Protein 5MJE (pdb70)

InterPro domains:
  IPR009387 Toxin HigB-2 [PF06296] (9-101)
  IPR009387 Toxin HigB-2 [PIRSF039032] (2-109)

Organism: Vibrio cholerae serotype O1 (strain ATCC 39315 / El Tor Inaba N16961) (NCBI:txid243277)

Radius of gyration: 18.27 Å; Cα contacts (8 Å, |Δi|>4): 513; chains: 2; bounding box: 47×40×46 Å

Solvent-accessible surface area: 11478 Å² total; per-residue (Å²): 112,89,67,12,96,51,32,31,93,84,2,25,0,7,8,3,82,66,0,49,120,91,18,95,126,88,6,65,54,116,64,0,3,36,9,0,6,49,0,14,37,67,24,158,78,2,110,76,20,137,59,2,53,33,1,34,47,15,61,76,39,121,22,13,61,4,5,0,26,48,19,122,96,53,47,40,0,17,0,5,29,6,33,12,41,113,54,69,45,104,61,74,79,64,63,73,61,130,38,21,63,90,3,68,62,31,102,103,76,57,136,125,20,131,15,121,27,65,35,31,26,133,24,123,56,59,21,72,32,136,0,17,3,47,1,32,28,82,166,30,73,26,72,17,0,0,1,8,9,38,29,58,93,90,128,12,63,21,0,2,10,28,49,66,95,30,100,54,78,79,31,128,61,0,171,80,31,6,52,10,56,57,89,44,32,158,105,68,48,93,1,28,2,24,0,54,0,55,62,2,101,70,114,0,26,1,21,0,7,1,2,2,4,2,55,98,98,196,28,40,39,10,1,11,1,0,88,8,27,29,0,14,4,66,121

Secondary structure (DSSP, 8-state):
--SPSS--S-EEEEE-HHHHHHSTTT--HHHHHHHHHHHHH-TT-SEEETTTTSEEEE------EEEEEE-TTT-EEEEEEEE-SSS-----HHHHHHHHHHHHHHHTT--/--EEEEE--EEE-TT--EEEEEEEESS--EEEEEEEEEE-TTS--EEEEEEETT--EEE-GGGTTTEEEEEE-TBTBS-EEEEEEE-S--GGG-EEEEEEEEEE-TT--EEEEE---EEEEE--

CATH classification: 2.60.40.10

Structure (mmCIF, N/CA/C/O backbone):
data_5MJE
#
_entry.id   5MJE
#
_cell.length_a   57.290
_cell.length_b   36.570
_cell.length_c   60.800
_cell.angle_alpha   90.000
_cell.angle_beta   104.050
_cell.angle_gamma   90.000
#
_symmetry.space_group_name_H-M   'P 1 21 1'
#
loop_
_entity.id
_entity.type
_entity.pdbx_description
1 polymer 'Cytotoxic translational repressor of toxin-antitoxin stability system'
2 polymer 'Nanobody 8'
3 non-polymer DI(HYDROXYETHYL)ETHER
4 non-polymer 'SULFATE ION'
5 water water
#
loop_
_atom_site.group_PDB
_atom_site.id
_atom_site.type_symbol
_atom_site.label_atom_id
_atom_site.label_alt_id
_atom_site.label_comp_id
_atom_site.label_asym_id
_atom_site.label_entity_id
_atom_site.label_seq_id
_atom_site.pdbx_PDB_ins_code
_atom_site.Cartn_x
_atom_site.Cartn_y
_atom_site.Cartn_z
_atom_site.occupancy
_atom_site.B_iso_or_equiv
_atom_site.auth_seq_id
_atom_site.auth_comp_id
_atom_site.auth_asym_id
_atom_site.auth_atom_id
_atom_site.pdbx_PDB_model_num
ATOM 1 N N . GLY A 1 12 ? 51.681 52.959 -49.619 1.00 60.47 -7 GLY A N 1
ATOM 2 C CA . GLY A 1 12 ? 51.555 53.005 -48.175 1.00 58.32 -7 GLY A CA 1
ATOM 3 C C . GLY A 1 12 ? 52.221 51.813 -47.523 1.00 72.96 -7 GLY A C 1
ATOM 4 O O . GLY A 1 12 ? 52.547 50.839 -48.192 1.00 72.63 -7 GLY A O 1
ATOM 5 N N . LEU A 1 13 ? 52.432 51.888 -46.210 1.00 71.24 -6 LEU A N 1
ATOM 6 C CA . LEU A 1 13 ? 53.132 50.811 -45.522 1.00 63.42 -6 LEU A CA 1
ATOM 7 C C . LEU A 1 13 ? 52.291 49.542 -45.474 1.00 64.83 -6 LEU A C 1
ATOM 8 O O . LEU A 1 13 ? 52.735 48.475 -45.911 1.00 72.36 -6 LEU A O 1
ATOM 13 N N . VAL A 1 14 ? 51.079 49.631 -44.939 1.00 53.72 -5 VAL A N 1
ATOM 14 C CA . VAL A 1 14 ? 50.297 48.427 -44.678 1.00 47.95 -5 VAL A CA 1
ATOM 15 C C . VAL A 1 14 ? 49.774 47.874 -45.999 1.00 49.89 -5 VAL A C 1
ATOM 16 O O . VAL A 1 14 ? 49.347 48.649 -46.869 1.00 52.97 -5 VAL A O 1
ATOM 20 N N . PRO A 1 15 ? 49.835 46.562 -46.216 1.00 48.34 -4 PRO A N 1
ATOM 21 C CA . PRO A 1 15 ? 49.428 46.007 -47.514 1.00 50.98 -4 PRO A CA 1
ATOM 22 C C . PRO A 1 15 ? 47.919 46.015 -47.729 1.00 53.00 -4 PRO A C 1
ATOM 23 O O . PRO A 1 15 ? 47.120 46.024 -46.790 1.00 52.79 -4 PRO A O 1
ATOM 27 N N . ARG A 1 16 ? 47.540 46.020 -49.005 1.00 59.35 -3 ARG A N 1
ATOM 28 C CA . ARG A 1 16 ? 46.148 46.227 -49.388 1.00 72.83 -3 ARG A CA 1
ATOM 29 C C . ARG A 1 16 ? 45.302 45.014 -49.025 1.00 76.73 -3 ARG A C 1
ATOM 30 O O . ARG A 1 16 ? 45.540 43.910 -49.526 1.00 85.38 -3 ARG A O 1
ATOM 32 N N . GLY A 1 17 ? 44.316 45.218 -48.171 1.00 70.29 -2 GLY A N 1
ATOM 33 C CA . GLY A 1 17 ? 43.419 44.145 -47.800 1.00 64.29 -2 GLY A CA 1
ATOM 34 C C . GLY A 1 17 ? 42.842 44.373 -46.414 1.00 57.42 -2 GLY A C 1
ATOM 35 O O . GLY A 1 17 ? 42.747 45.500 -45.946 1.00 58.33 -2 GLY A O 1
ATOM 36 N N . SER A 1 18 ? 42.531 43.295 -45.742 1.00 59.18 -1 SER A N 1
ATOM 37 C CA . SER A 1 18 ? 41.843 43.364 -44.500 1.00 60.90 -1 SER A CA 1
ATOM 38 C C . SER A 1 18 ? 42.737 42.877 -43.409 1.00 51.40 -1 SER A C 1
ATOM 39 O O . SER A 1 18 ? 43.492 41.969 -43.580 1.00 60.15 -1 SER A O 1
ATOM 42 N N . HIS A 1 19 ? 42.696 43.551 -42.292 1.00 50.83 0 HIS A N 1
ATOM 43 C CA . HIS A 1 19 ? 43.596 43.275 -41.179 1.00 47.49 0 HIS A CA 1
ATOM 44 C C . HIS A 1 19 ? 42.762 43.268 -39.912 1.00 55.24 0 HIS A C 1
ATOM 45 O O . HIS A 1 19 ? 42.821 44.194 -39.100 1.00 60.43 0 HIS A O 1
ATOM 52 N N . MET A 1 20 ? 41.953 42.235 -39.768 1.00 51.20 1 MET A N 1
ATOM 53 C CA . MET A 1 20 ? 41.178 42.042 -38.561 1.00 53.13 1 MET A CA 1
ATOM 54 C C . MET A 1 20 ? 41.422 40.632 -38.064 1.00 44.83 1 MET A C 1
ATOM 55 O O . MET A 1 20 ? 41.702 39.727 -38.850 1.00 44.10 1 MET A O 1
ATOM 60 N N . LYS A 1 21 ? 41.339 40.473 -36.750 1.00 43.55 2 LYS A N 1
ATOM 61 C CA . LYS A 1 21 ? 41.233 39.157 -36.149 1.00 49.36 2 LYS A CA 1
ATOM 62 C C . LYS A 1 21 ? 40.235 38.304 -36.918 1.00 43.36 2 LYS A C 1
ATOM 63 O O . LYS A 1 21 ? 39.116 38.729 -37.190 1.00 46.24 2 LYS A O 1
ATOM 69 N N . SER A 1 22 ? 40.665 37.119 -37.318 1.00 48.89 3 SER A N 1
ATOM 70 C CA . SER A 1 22 ? 39.806 36.238 -38.086 1.00 56.70 3 SER A CA 1
ATOM 71 C C . SER A 1 22 ? 39.977 34.814 -37.575 1.00 45.26 3 SER A C 1
ATOM 72 O O . SER A 1 22 ? 40.922 34.504 -36.849 1.00 38.28 3 SER A O 1
ATOM 75 N N . VAL A 1 23 ? 39.019 33.958 -37.919 1.00 42.49 4 VAL A N 1
ATOM 76 C CA . VAL A 1 23 ? 39.005 32.583 -37.442 1.00 46.62 4 VAL A CA 1
ATOM 77 C C . VAL A 1 23 ? 38.808 31.651 -38.623 1.00 47.00 4 VAL A C 1
ATOM 78 O O . VAL A 1 23 ? 37.978 31.903 -39.501 1.00 52.20 4 VAL A O 1
ATOM 82 N N . PHE A 1 24 ? 39.591 30.588 -38.651 1.00 46.32 5 PHE A N 1
ATOM 83 C CA . PHE A 1 24 ? 39.415 29.509 -39.601 1.00 51.09 5 PHE A CA 1
ATOM 84 C C . PHE A 1 24 ? 38.902 28.293 -38.845 1.00 55.32 5 PHE A C 1
ATOM 85 O O . PHE A 1 24 ? 39.420 27.960 -37.777 1.00 51.91 5 PHE A O 1
ATOM 93 N N . VAL A 1 25 ? 37.866 27.663 -39.382 1.00 41.90 6 VAL A N 1
ATOM 94 C CA . VAL A 1 25 ? 37.173 26.569 -38.722 1.00 49.39 6 VAL A CA 1
ATOM 95 C C . VAL A 1 25 ? 37.199 25.382 -39.670 1.00 55.65 6 VAL A C 1
ATOM 96 O O . VAL A 1 25 ? 36.527 25.392 -40.710 1.00 61.48 6 VAL A O 1
ATOM 100 N N . GLU A 1 26 ? 37.972 24.363 -39.321 1.00 49.38 7 GLU A N 1
ATOM 101 C CA . GLU A 1 26 ? 37.986 23.143 -40.107 1.00 54.08 7 GLU A CA 1
ATOM 102 C C . GLU A 1 26 ? 36.699 22.352 -39.890 1.00 47.98 7 GLU A C 1
ATOM 103 O O . GLU A 1 26 ? 36.152 22.299 -38.783 1.00 42.21 7 GLU A O 1
ATOM 109 N N . SER A 1 27 ? 36.186 21.782 -40.970 1.00 44.80 8 SER A N 1
ATOM 110 C CA . SER A 1 27 ? 35.115 20.816 -40.827 1.00 46.52 8 SER A CA 1
ATOM 111 C C . SER A 1 27 ? 35.699 19.453 -40.472 1.00 44.57 8 SER A C 1
ATOM 112 O O . SER A 1 27 ? 36.909 19.229 -40.511 1.00 42.19 8 SER A O 1
ATOM 115 N N . THR A 1 28 ? 34.821 18.531 -40.106 1.00 47.31 9 THR A N 1
ATOM 116 C CA . THR A 1 28 ? 35.261 17.168 -39.863 1.00 55.99 9 THR A CA 1
ATOM 117 C C . THR A 1 28 ? 36.058 16.631 -41.054 1.00 55.37 9 THR A C 1
ATOM 118 O O . THR A 1 28 ? 37.149 16.058 -40.891 1.00 56.29 9 THR A O 1
ATOM 122 N N . ILE A 1 29 ? 35.559 16.879 -42.268 1.00 53.44 10 ILE A N 1
ATOM 123 C CA . ILE A 1 29 ? 36.224 16.385 -43.475 1.00 61.49 10 ILE A CA 1
ATOM 124 C C . ILE A 1 29 ? 37.595 17.037 -43.637 1.00 62.29 10 ILE A C 1
ATOM 125 O O . ILE A 1 29 ? 38.634 16.358 -43.717 1.00 56.58 10 ILE A O 1
ATOM 130 N N . PHE A 1 30 ? 37.609 18.374 -43.698 1.00 62.68 11 PHE A N 1
ATOM 131 C CA . PHE A 1 30 ? 38.846 19.117 -43.924 1.00 56.90 11 PHE A CA 1
ATOM 132 C C . PHE A 1 30 ? 39.909 18.757 -42.895 1.00 47.54 11 PHE A C 1
ATOM 133 O O . PHE A 1 30 ? 41.097 18.673 -43.220 1.00 38.36 11 PHE A O 1
ATOM 141 N N . GLU A 1 31 ? 39.502 18.563 -41.643 1.00 41.07 12 GLU A N 1
ATOM 142 C CA . GLU A 1 31 ? 40.458 18.212 -40.604 1.00 37.84 12 GLU A CA 1
ATOM 143 C C . GLU A 1 31 ? 41.010 16.808 -40.821 1.00 46.47 12 GLU A C 1
ATOM 144 O O . GLU A 1 31 ? 42.215 16.587 -40.682 1.00 54.44 12 GLU A O 1
ATOM 150 N N . LYS A 1 32 ? 40.156 15.845 -41.180 1.00 47.33 13 LYS A N 1
ATOM 151 C CA . LYS A 1 32 ? 40.681 14.515 -41.469 1.00 39.14 13 LYS A CA 1
ATOM 152 C C . LYS A 1 32 ? 41.708 14.552 -42.593 1.00 37.78 13 LYS A C 1
ATOM 153 O O . LYS A 1 32 ? 42.757 13.905 -42.502 1.00 45.71 13 LYS A O 1
ATOM 159 N N . TYR A 1 33 ? 41.448 15.313 -43.656 1.00 41.83 14 TYR A N 1
ATOM 160 C CA . TYR A 1 33 ? 42.243 15.160 -44.873 1.00 47.72 14 TYR A CA 1
ATOM 161 C C . TYR A 1 33 ? 43.229 16.301 -45.128 1.00 47.52 14 TYR A C 1
ATOM 162 O O . TYR A 1 33 ? 43.891 16.308 -46.172 1.00 43.17 14 TYR A O 1
ATOM 171 N N . ARG A 1 34 ? 43.380 17.242 -44.194 1.00 51.04 15 ARG A N 1
ATOM 172 C CA . ARG A 1 34 ? 44.204 18.426 -44.457 1.00 54.86 15 ARG A CA 1
ATOM 173 C C . ARG A 1 34 ? 45.669 18.052 -44.642 1.00 48.19 15 ARG A C 1
ATOM 174 O O . ARG A 1 34 ? 46.293 18.373 -45.668 1.00 36.97 15 ARG A O 1
ATOM 182 N N . ASP A 1 35 ? 46.234 17.370 -43.647 1.00 48.58 16 ASP A N 1
ATOM 183 C CA . ASP A 1 35 ? 47.651 17.053 -43.676 1.00 44.31 16 ASP A CA 1
ATOM 184 C C . ASP A 1 35 ? 47.988 15.996 -44.711 1.00 40.13 16 ASP A C 1
ATOM 185 O O . ASP A 1 35 ? 49.164 15.808 -45.024 1.00 35.78 16 ASP A O 1
ATOM 190 N N . GLU A 1 36 ? 46.993 15.336 -45.283 1.00 44.59 17 GLU A N 1
ATOM 191 C CA . GLU A 1 36 ? 47.263 14.527 -46.460 1.00 44.69 17 GLU A CA 1
ATOM 192 C C . GLU A 1 36 ? 47.554 15.371 -47.689 1.00 47.01 17 GLU A C 1
ATOM 193 O O . GLU A 1 36 ? 47.873 14.818 -48.749 1.00 39.49 17 GLU A O 1
ATOM 199 N N . TYR A 1 37 ? 47.462 16.695 -47.574 1.00 54.59 18 TYR A N 1
ATOM 200 C CA . TYR A 1 37 ? 47.543 17.550 -48.746 1.00 51.82 18 TYR A CA 1
ATOM 201 C C . TYR A 1 37 ? 48.552 18.671 -48.565 1.00 55.01 18 TYR A C 1
ATOM 202 O O . TYR A 1 37 ? 49.338 18.945 -49.476 1.00 56.26 18 TYR A O 1
ATOM 211 N N . LEU A 1 38 ? 48.533 19.332 -47.406 1.00 56.88 19 LEU A N 1
ATOM 212 C CA . LEU A 1 38 ? 49.232 20.604 -47.2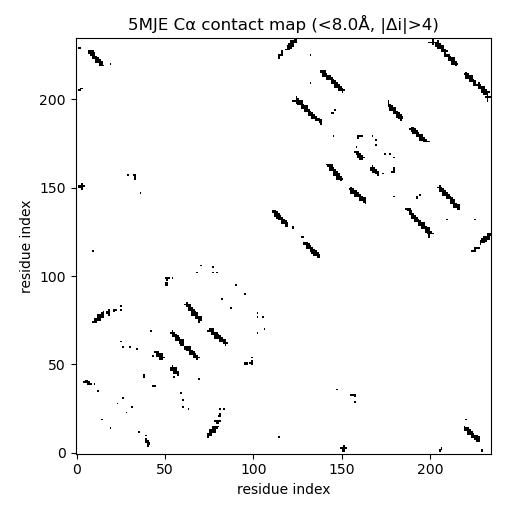24 1.00 50.87 19 LEU A CA 1
ATOM 213 C C . LEU A 1 38 ? 50.267 20.523 -46.116 1.00 41.37 19 LEU A C 1
ATOM 214 O O . LEU A 1 38 ? 49.937 20.164 -44.978 1.00 33.54 19 LEU A O 1
ATOM 219 N N . SER A 1 39 ? 51.502 20.908 -46.437 1.00 33.82 20 SER A N 1
ATOM 220 C CA . SER A 1 39 ? 52.456 21.215 -45.385 1.00 30.97 20 SER A CA 1
ATOM 221 C C . SER A 1 39 ? 51.978 22.434 -44.614 1.00 37.86 20 SER A C 1
ATOM 222 O O . SER A 1 39 ? 51.246 23.277 -45.141 1.00 45.85 20 SER A O 1
ATOM 225 N N . ASP A 1 40 ? 52.385 22.509 -43.344 1.00 30.11 21 ASP A N 1
ATOM 226 C CA . ASP A 1 40 ? 51.964 23.606 -42.478 1.00 30.75 21 ASP A CA 1
ATOM 227 C C . ASP A 1 40 ? 52.310 24.961 -43.085 1.00 35.56 21 ASP A C 1
ATOM 228 O O . ASP A 1 40 ? 51.562 25.932 -42.922 1.00 38.98 21 ASP A O 1
ATOM 233 N N . GLU A 1 41 ? 53.408 25.042 -43.828 1.00 37.84 22 GLU A N 1
ATOM 234 C CA . GLU A 1 41 ? 53.709 26.283 -44.523 1.00 36.29 22 GLU A CA 1
ATOM 235 C C . GLU A 1 41 ? 52.616 26.608 -45.535 1.00 37.73 22 GLU A C 1
ATOM 236 O O . GLU A 1 41 ? 52.093 27.729 -45.562 1.00 39.19 22 GLU A O 1
ATOM 242 N N . GLU A 1 42 ? 52.248 25.630 -46.368 1.00 37.70 23 GLU A N 1
ATOM 243 C CA . GLU A 1 42 ? 51.170 25.828 -47.338 1.00 37.03 23 GLU A CA 1
ATOM 244 C C . GLU A 1 42 ? 49.871 26.230 -46.652 1.00 36.10 23 GLU A C 1
ATOM 245 O O . GLU A 1 42 ? 49.143 27.109 -47.134 1.00 40.40 23 GLU A O 1
ATOM 251 N N . TYR A 1 43 ? 49.571 25.611 -45.515 1.00 34.80 24 TYR A N 1
ATOM 252 C CA . TYR A 1 43 ? 48.306 25.896 -44.854 1.00 39.43 24 TYR A CA 1
ATOM 253 C C . TYR A 1 43 ? 48.296 27.322 -44.301 1.00 42.98 24 TYR A C 1
ATOM 254 O O . TYR A 1 43 ? 47.338 28.074 -44.523 1.00 51.65 24 TYR A O 1
ATOM 263 N N . ARG A 1 44 ? 49.385 27.739 -43.639 1.00 41.85 25 ARG A N 1
ATOM 264 C CA . ARG A 1 44 ? 49.455 29.107 -43.111 1.00 38.90 25 ARG A CA 1
ATOM 265 C C . ARG A 1 44 ? 49.469 30.143 -44.225 1.00 30.16 25 ARG A C 1
ATOM 266 O O . ARG A 1 44 ? 48.883 31.226 -44.084 1.00 31.47 25 ARG A O 1
ATOM 274 N N . LEU A 1 45 ? 50.165 29.858 -45.322 1.00 30.73 26 LEU A N 1
ATOM 275 C CA . LEU A 1 45 ? 50.111 30.776 -46.448 1.00 38.12 26 LEU A CA 1
ATOM 276 C C . LEU A 1 45 ? 48.684 30.921 -46.954 1.00 49.14 26 LEU A C 1
ATOM 277 O O . LEU A 1 45 ? 48.242 32.031 -47.283 1.00 60.04 26 LEU A O 1
ATOM 282 N N . PHE A 1 46 ? 47.940 29.809 -47.003 1.00 51.30 27 PHE A N 1
ATOM 283 C CA . PHE A 1 46 ? 46.550 29.857 -47.444 1.00 49.32 27 PHE A CA 1
ATOM 284 C C . PHE A 1 46 ? 45.701 30.745 -46.532 1.00 40.04 27 PHE A C 1
ATOM 285 O O . PHE A 1 46 ? 44.989 31.644 -47.004 1.00 42.57 27 PHE A O 1
ATOM 293 N N . GLN A 1 47 ? 45.761 30.507 -45.219 1.00 37.64 28 GLN A N 1
ATOM 294 C CA . GLN A 1 47 ? 44.957 31.312 -44.304 1.00 38.03 28 GLN A CA 1
ATOM 295 C C . GLN A 1 47 ? 45.353 32.775 -44.367 1.00 43.96 28 GLN A C 1
ATOM 296 O O . GLN A 1 47 ? 44.504 33.665 -44.249 1.00 44.54 28 GLN A O 1
ATOM 302 N N . ALA A 1 48 ? 46.644 33.049 -44.512 1.00 41.19 29 ALA A N 1
ATOM 303 C CA . ALA A 1 48 ? 47.074 34.427 -44.678 1.00 45.33 29 ALA A CA 1
ATOM 304 C C . ALA A 1 48 ? 46.399 35.060 -45.885 1.00 46.61 29 ALA A C 1
ATOM 305 O O . ALA A 1 48 ? 45.854 36.176 -45.803 1.00 53.57 29 ALA A O 1
ATOM 307 N N . GLU A 1 49 ? 46.425 34.356 -47.021 1.00 45.10 30 GLU A N 1
ATOM 308 C CA . GLU A 1 49 ? 45.815 34.893 -48.236 1.00 52.09 30 GLU A CA 1
ATOM 309 C C . GLU A 1 49 ? 44.341 35.226 -48.011 1.00 54.61 30 GLU A C 1
ATOM 310 O O . GLU A 1 49 ? 43.881 36.334 -48.331 1.00 50.26 30 GLU A O 1
ATOM 316 N N . LEU A 1 50 ? 43.586 34.289 -47.422 1.00 51.97 31 LEU A N 1
ATOM 317 C CA . LEU A 1 50 ? 42.169 34.570 -47.189 1.00 54.43 31 LEU A CA 1
ATOM 318 C C . LEU A 1 50 ? 41.966 35.700 -46.191 1.00 49.48 31 LEU A C 1
ATOM 319 O O . LEU A 1 50 ? 41.021 36.482 -46.318 1.00 52.10 31 LEU A O 1
ATOM 324 N N . MET A 1 51 ? 42.824 35.791 -45.187 1.00 46.44 32 MET A N 1
ATOM 325 C CA . MET A 1 51 ? 42.663 36.815 -44.173 1.00 49.65 32 MET A CA 1
ATOM 326 C C . MET A 1 51 ? 42.838 38.200 -44.774 1.00 58.07 32 MET A C 1
ATOM 327 O O . MET A 1 51 ? 42.079 39.126 -44.459 1.00 56.70 32 MET A O 1
ATOM 332 N N . LEU A 1 52 ? 43.824 38.361 -45.657 1.00 59.97 33 LEU A N 1
ATOM 333 C CA . LEU A 1 52 ? 43.911 39.619 -46.387 1.00 50.05 33 LEU A CA 1
ATOM 334 C C . LEU A 1 52 ? 42.660 39.835 -47.230 1.00 53.85 33 LEU A C 1
ATOM 335 O O . LEU A 1 52 ? 42.067 40.921 -47.218 1.00 71.98 33 LEU A O 1
ATOM 340 N N . ASN A 1 53 ? 42.226 38.809 -47.955 1.00 54.80 34 ASN A N 1
ATOM 341 C CA . ASN A 1 53 ? 41.154 38.976 -48.936 1.00 58.63 34 ASN A CA 1
ATOM 342 C C . ASN A 1 53 ? 40.201 37.787 -48.899 1.00 61.74 34 ASN A C 1
ATOM 343 O O . ASN A 1 53 ? 40.396 36.789 -49.605 1.00 59.82 34 ASN A O 1
ATOM 348 N N . PRO A 1 54 ? 39.155 37.852 -48.079 1.00 61.72 35 PRO A N 1
ATOM 349 C CA . PRO A 1 54 ? 37.995 37.008 -48.345 1.00 61.76 35 PRO A CA 1
ATOM 350 C C . PRO A 1 54 ? 37.323 37.562 -49.582 1.00 78.58 35 PRO A C 1
ATOM 351 O O . PRO A 1 54 ? 37.398 38.764 -49.848 1.00 90.33 35 PRO A O 1
ATOM 355 N N . LYS A 1 55 ? 36.660 36.673 -50.321 1.00 75.40 36 LYS A N 1
ATOM 356 C CA . LYS A 1 55 ? 36.165 36.899 -51.681 1.00 79.23 36 LYS A CA 1
ATOM 357 C C . LYS A 1 55 ? 37.262 36.567 -52.681 1.00 78.77 36 LYS A C 1
ATOM 358 O O . LYS A 1 55 ? 37.104 36.804 -53.886 1.00 74.07 36 LYS A O 1
ATOM 364 N N . LEU A 1 56 ? 38.383 36.030 -52.186 1.00 67.36 37 LEU A N 1
ATOM 365 C CA . LEU A 1 56 ? 39.459 35.627 -53.077 1.00 66.80 37 LEU A CA 1
ATOM 366 C C . LEU A 1 56 ? 39.126 34.358 -53.842 1.00 78.01 37 LEU A C 1
ATOM 367 O O . LEU A 1 56 ? 39.644 34.162 -54.947 1.00 73.80 37 LEU A O 1
ATOM 372 N N . GLY A 1 57 ? 38.277 33.496 -53.287 1.00 79.45 38 GLY A N 1
ATOM 373 C CA . GLY A 1 57 ? 37.907 32.282 -53.980 1.00 76.29 38 GLY A CA 1
ATOM 374 C C . GLY A 1 57 ? 36.811 32.516 -55.001 1.00 82.47 38 GLY A C 1
ATOM 375 O O . GLY A 1 57 ? 35.986 33.418 -54.871 1.00 89.45 38 GLY A O 1
ATOM 376 N N . ASP A 1 58 ? 36.817 31.692 -56.045 1.00 80.03 39 ASP A N 1
ATOM 377 C CA . ASP A 1 58 ? 35.825 31.817 -57.102 1.00 80.26 39 ASP A CA 1
ATOM 378 C C . ASP A 1 58 ? 34.491 31.272 -56.615 1.00 81.52 39 ASP A C 1
ATOM 379 O O . ASP A 1 58 ? 34.433 30.183 -56.038 1.00 94.67 39 ASP A O 1
ATOM 384 N N . VAL A 1 59 ? 33.417 32.030 -56.844 1.00 84.79 40 VAL A N 1
ATOM 385 C CA . VAL A 1 59 ? 32.105 31.624 -56.356 1.00 86.22 40 VAL A CA 1
ATOM 386 C C . VAL A 1 59 ? 31.626 30.386 -57.107 1.00 89.66 40 VAL A C 1
ATOM 387 O O . VAL A 1 59 ? 31.965 30.162 -58.277 1.00 90.31 40 VAL A O 1
ATOM 391 N N . ILE A 1 60 ? 30.835 29.565 -56.425 1.00 88.00 41 ILE A N 1
ATOM 392 C CA . ILE A 1 60 ? 30.072 28.502 -57.064 1.00 97.34 41 ILE A CA 1
ATOM 393 C C . ILE A 1 60 ? 28.600 28.760 -56.760 1.00 98.66 41 ILE A C 1
ATOM 394 O O . ILE A 1 60 ? 28.239 29.016 -55.606 1.00 99.69 41 ILE A O 1
ATOM 399 N N . GLN A 1 61 ? 27.761 28.741 -57.795 1.00 104.20 42 GLN A N 1
ATOM 400 C CA . GLN A 1 61 ? 26.362 29.115 -57.633 1.00 101.07 42 GLN A CA 1
ATOM 401 C C . GLN A 1 61 ? 25.513 27.897 -57.291 1.00 112.83 42 GLN A C 1
ATOM 402 O O . GLN A 1 61 ? 25.926 26.749 -57.471 1.00 112.14 42 GLN A O 1
ATOM 408 N N . GLY A 1 62 ? 24.305 28.161 -56.795 1.00 110.26 43 GLY A N 1
ATOM 409 C CA . GLY A 1 62 ? 23.499 27.112 -56.206 1.00 108.29 43 GLY A CA 1
ATOM 410 C C . GLY A 1 62 ? 23.985 26.647 -54.855 1.00 105.84 43 GLY A C 1
ATOM 411 O O . GLY A 1 62 ? 23.373 25.753 -54.260 1.00 102.04 43 GLY A O 1
ATOM 412 N N . THR A 1 63 ? 25.070 27.226 -54.353 1.00 105.06 44 THR A N 1
ATOM 413 C CA . THR A 1 63 ? 25.652 26.824 -53.086 1.00 107.22 44 THR A CA 1
ATOM 414 C C . THR A 1 63 ? 25.374 27.802 -51.959 1.00 112.31 44 THR A C 1
ATOM 415 O O . THR A 1 63 ? 25.462 27.412 -50.791 1.00 112.69 44 THR A O 1
ATOM 419 N N . GLY A 1 64 ? 25.051 29.052 -52.273 1.00 112.28 45 GLY A N 1
ATOM 420 C CA . GLY A 1 64 ? 24.838 30.042 -51.242 1.00 111.49 45 GLY A CA 1
ATOM 421 C C . GLY A 1 64 ? 26.093 30.740 -50.784 1.00 111.75 45 GLY A C 1
ATOM 422 O O . GLY A 1 64 ? 26.180 31.129 -49.613 1.00 112.85 45 GLY A O 1
ATOM 423 N N . GLY A 1 65 ? 27.066 30.923 -51.671 1.00 110.22 46 GLY A N 1
ATOM 424 C CA . GLY A 1 65 ? 28.263 31.669 -51.355 1.00 102.11 46 GLY A CA 1
ATOM 425 C C . GLY A 1 65 ? 29.503 30.853 -51.046 1.00 95.29 46 GLY A C 1
ATOM 426 O O . GLY A 1 65 ? 30.418 31.378 -50.398 1.00 99.58 46 GLY A O 1
ATOM 427 N N . LEU A 1 66 ? 29.564 29.595 -51.470 1.00 90.12 47 LEU A N 1
ATOM 428 C CA . LEU A 1 66 ? 30.785 28.820 -51.310 1.00 81.84 47 LEU A CA 1
ATOM 429 C C . LEU A 1 66 ? 31.789 29.214 -52.391 1.00 86.79 47 LEU A C 1
ATOM 430 O O . LEU A 1 66 ? 31.414 29.590 -53.513 1.00 88.06 47 LEU A O 1
ATOM 435 N N . ARG A 1 67 ? 33.077 29.128 -52.040 1.00 73.18 48 ARG A N 1
ATOM 436 C CA . ARG A 1 67 ? 34.152 29.565 -52.919 1.00 72.98 48 ARG A CA 1
ATOM 437 C C . ARG A 1 67 ? 35.246 28.503 -53.025 1.00 75.02 48 ARG A C 1
ATOM 438 O O . ARG A 1 67 ? 35.503 27.734 -52.088 1.00 67.52 48 ARG A O 1
ATOM 446 N N . LYS A 1 68 ? 35.891 28.478 -54.192 1.00 71.61 49 LYS A N 1
ATOM 447 C CA . LYS A 1 68 ? 36.955 27.535 -54.513 1.00 69.79 49 LYS A CA 1
ATOM 448 C C . LYS A 1 68 ? 38.250 28.302 -54.757 1.00 78.79 49 LYS A C 1
ATOM 449 O O . LYS A 1 68 ? 38.297 29.181 -55.626 1.00 70.48 49 LYS A O 1
ATOM 455 N N . ILE A 1 69 ? 39.296 27.966 -53.997 1.00 73.03 50 ILE A N 1
ATOM 456 C CA . ILE A 1 69 ? 40.640 28.496 -54.208 1.00 69.78 50 ILE A CA 1
ATOM 457 C C . ILE A 1 69 ? 41.534 27.370 -54.691 1.00 81.27 50 ILE A C 1
ATOM 458 O O . ILE A 1 69 ? 41.459 26.247 -54.181 1.00 76.19 50 ILE A O 1
ATOM 463 N N . ARG A 1 70 ? 42.406 27.679 -55.644 1.00 99.01 51 ARG A N 1
ATOM 464 C CA . ARG A 1 70 ? 43.341 26.708 -56.206 1.00 105.41 51 ARG A CA 1
ATOM 465 C C . ARG A 1 70 ? 44.767 27.205 -55.969 1.00 111.07 51 ARG A C 1
ATOM 466 O O . ARG A 1 70 ? 45.370 27.821 -56.853 1.00 124.20 51 ARG A O 1
ATOM 468 N N . VAL A 1 71 ? 45.298 26.943 -54.774 1.00 97.59 52 VAL A N 1
ATOM 469 C CA . VAL A 1 71 ? 46.714 27.148 -54.474 1.00 90.02 52 VAL A CA 1
ATOM 470 C C . VAL A 1 71 ? 47.167 26.011 -53.569 1.00 88.00 52 VAL A C 1
ATOM 471 O O . VAL A 1 71 ? 46.551 25.753 -52.528 1.00 78.74 52 VAL A O 1
ATOM 475 N N . ALA A 1 72 ? 48.236 25.330 -53.969 1.00 89.29 53 ALA A N 1
ATOM 476 C CA . ALA A 1 72 ? 48.736 24.176 -53.230 1.00 97.30 53 ALA A CA 1
ATOM 477 C C . ALA A 1 72 ? 49.941 24.533 -52.373 1.00 94.55 53 ALA A C 1
ATOM 478 O O . ALA A 1 72 ? 50.731 23.657 -52.019 1.00 93.77 53 ALA A O 1
ATOM 480 N N . GLY A 1 80 ? 51.489 22.628 -58.588 1.00 164.81 61 GLY A N 1
ATOM 481 C CA . GLY A 1 80 ? 50.478 22.103 -57.686 1.00 162.68 61 GLY A CA 1
ATOM 482 C C . GLY A 1 80 ? 49.061 22.249 -58.214 1.00 161.67 61 GLY A C 1
ATOM 483 O O . GLY A 1 80 ? 48.835 22.932 -59.216 1.00 170.34 61 GLY A O 1
ATOM 484 N N . GLY A 1 81 ? 48.101 21.615 -57.540 1.00 137.17 62 GLY A N 1
ATOM 485 C CA . GLY A 1 81 ? 46.722 21.672 -57.986 1.00 117.46 62 GLY A CA 1
ATOM 486 C C . GLY A 1 81 ? 45.674 21.567 -56.895 1.00 100.62 62 GLY A C 1
ATOM 487 O O . GLY A 1 81 ? 44.479 21.462 -57.194 1.00 97.77 62 GLY A O 1
ATOM 488 N N . SER A 1 82 ? 46.101 21.602 -55.632 1.00 82.82 63 SER A N 1
ATOM 489 C CA . SER A 1 82 ? 45.165 21.512 -54.516 1.00 82.51 63 SER A CA 1
ATOM 490 C C . SER A 1 82 ? 44.107 22.608 -54.597 1.00 81.77 63 SER A C 1
ATOM 491 O O . SER A 1 82 ? 44.403 23.760 -54.924 1.00 83.96 63 SER A O 1
ATOM 494 N N . ARG A 1 83 ? 42.866 22.244 -54.285 1.00 74.55 64 ARG A N 1
ATOM 495 C CA . ARG A 1 83 ? 41.758 23.189 -54.244 1.00 74.39 64 ARG A CA 1
ATOM 496 C C . ARG A 1 83 ? 41.034 23.045 -52.912 1.00 66.03 64 ARG A C 1
ATOM 497 O O . ARG A 1 83 ? 40.730 21.926 -52.489 1.00 68.36 64 ARG A O 1
ATOM 505 N N . ILE A 1 84 ? 40.790 24.175 -52.243 1.00 62.41 65 ILE A N 1
ATOM 506 C CA . ILE A 1 84 ? 40.005 24.237 -51.012 1.00 55.32 65 ILE A CA 1
ATOM 507 C C . ILE A 1 84 ? 38.672 24.903 -51.324 1.00 73.74 65 ILE A C 1
ATOM 508 O O . ILE A 1 84 ? 38.587 25.802 -52.171 1.00 80.48 65 ILE A O 1
ATOM 513 N N . ILE A 1 85 ? 37.627 24.467 -50.622 1.00 59.06 66 ILE A N 1
ATOM 514 C CA . ILE A 1 85 ? 36.293 25.043 -50.729 1.00 62.07 66 ILE A CA 1
ATOM 515 C C . ILE A 1 85 ? 35.901 25.580 -49.362 1.00 60.37 66 ILE A C 1
ATOM 516 O O . ILE A 1 85 ? 36.002 24.864 -48.362 1.00 58.02 66 ILE A O 1
ATOM 521 N N . TYR A 1 86 ? 35.456 26.835 -49.315 1.00 61.69 67 TYR A N 1
ATOM 522 C CA . TYR A 1 86 ? 35.230 27.496 -48.037 1.00 60.10 67 TYR A CA 1
ATOM 523 C C . TYR A 1 86 ? 34.014 28.407 -48.113 1.00 73.90 67 TYR A C 1
ATOM 524 O O . TYR A 1 86 ? 33.554 28.785 -49.196 1.00 73.46 67 TYR A O 1
ATOM 533 N N . TYR A 1 87 ? 33.506 28.770 -46.935 1.00 73.15 68 TYR A N 1
ATOM 534 C CA . TYR A 1 87 ? 32.456 29.776 -46.810 1.00 75.77 68 TYR A CA 1
ATOM 535 C C . TYR A 1 87 ? 32.879 30.780 -45.748 1.00 70.99 68 TYR A C 1
ATOM 536 O O . TYR A 1 87 ? 33.103 30.399 -44.597 1.00 71.35 68 TYR A O 1
ATOM 545 N N . PHE A 1 88 ? 32.986 32.056 -46.130 1.00 73.47 69 PHE A N 1
ATOM 546 C CA . PHE A 1 88 ? 33.270 33.124 -45.179 1.00 63.02 69 PHE A CA 1
ATOM 547 C C . PHE A 1 88 ? 31.971 33.667 -44.598 1.00 65.42 69 PHE A C 1
ATOM 548 O O . PHE A 1 88 ? 31.042 33.998 -45.337 1.00 68.91 69 PHE A O 1
ATOM 556 N N . LEU A 1 89 ? 31.926 33.763 -43.273 1.00 68.88 70 LEU A N 1
ATOM 557 C CA . LEU A 1 89 ? 30.769 34.237 -42.525 1.00 70.22 70 LEU A CA 1
ATOM 558 C C . LEU A 1 89 ? 30.890 35.745 -42.331 1.00 76.65 70 LEU A C 1
ATOM 559 O O . LEU A 1 89 ? 31.844 36.216 -41.700 1.00 63.97 70 LEU A O 1
ATOM 564 N N . ASP A 1 90 ? 29.914 36.496 -42.860 1.00 94.34 71 ASP A N 1
ATOM 565 C CA . ASP A 1 90 ? 30.036 37.953 -42.928 1.00 100.37 71 ASP A CA 1
ATOM 566 C C . ASP A 1 90 ? 30.175 38.571 -41.539 1.00 90.64 71 ASP A C 1
ATOM 567 O O . ASP A 1 90 ? 31.126 39.317 -41.270 1.00 88.16 71 ASP A O 1
ATOM 572 N N . GLU A 1 91 ? 29.249 38.244 -40.633 1.00 87.71 72 GLU A N 1
ATOM 573 C CA . GLU A 1 91 ? 29.184 38.917 -39.338 1.00 85.31 72 GLU A CA 1
ATOM 574 C C . GLU A 1 91 ? 30.259 38.428 -38.370 1.00 77.69 72 GLU A C 1
ATOM 575 O O . GLU A 1 91 ? 30.941 39.241 -37.734 1.00 64.77 72 GLU A O 1
ATOM 577 N N . LYS A 1 92 ? 30.419 37.109 -38.229 1.00 75.26 73 LYS A N 1
ATOM 578 C CA . LYS A 1 92 ? 31.289 36.568 -37.192 1.00 63.37 73 LYS A CA 1
ATOM 579 C C . LYS A 1 92 ? 32.746 36.461 -37.623 1.00 68.00 73 LYS A C 1
ATOM 580 O O . LYS A 1 92 ? 33.604 36.148 -36.786 1.00 72.19 73 LYS A O 1
ATOM 582 N N . ARG A 1 93 ? 33.046 36.726 -38.896 1.00 69.42 74 ARG A N 1
ATOM 583 C CA . ARG A 1 93 ? 34.422 36.798 -39.395 1.00 60.08 74 ARG A CA 1
ATOM 584 C C . ARG A 1 93 ? 35.144 35.464 -39.262 1.00 53.62 74 ARG A C 1
ATOM 585 O O . ARG A 1 93 ? 36.366 35.413 -39.104 1.00 52.23 74 ARG A O 1
ATOM 593 N N . ARG A 1 94 ? 34.376 34.377 -39.324 1.00 66.53 75 ARG A N 1
ATOM 594 C CA . ARG A 1 94 ? 34.887 33.014 -39.351 1.00 61.61 75 ARG A CA 1
ATOM 595 C C . ARG A 1 94 ? 34.837 32.481 -40.772 1.00 53.00 75 ARG A C 1
ATOM 596 O O . ARG A 1 94 ? 33.866 32.719 -41.492 1.00 56.17 75 ARG A O 1
ATOM 604 N N . PHE A 1 95 ? 35.885 31.769 -41.172 1.00 50.79 76 PHE A N 1
ATOM 605 C CA . PHE A 1 95 ? 35.842 30.939 -42.366 1.00 53.70 76 PHE A CA 1
ATOM 606 C C . PHE A 1 95 ? 35.511 29.499 -41.982 1.00 58.59 76 PHE A C 1
ATOM 607 O O . PHE A 1 95 ? 36.062 28.964 -41.013 1.00 64.51 76 PHE A O 1
ATOM 615 N N . TYR A 1 96 ? 34.624 28.868 -42.755 1.00 60.36 77 TYR A N 1
ATOM 616 C CA . TYR A 1 96 ? 34.367 27.430 -42.664 1.00 60.99 77 TYR A CA 1
ATOM 617 C C . TYR A 1 96 ? 35.111 26.758 -43.814 1.00 52.98 77 TYR A C 1
ATOM 618 O O . TYR A 1 96 ? 34.774 26.957 -44.986 1.00 55.60 77 TYR A O 1
ATOM 627 N N . LEU A 1 97 ? 36.152 26.012 -43.481 1.00 50.01 78 LEU A N 1
ATOM 628 C CA . LEU A 1 97 ? 36.918 25.251 -44.462 1.00 49.66 78 LEU A CA 1
ATOM 629 C C . LEU A 1 97 ? 36.196 23.923 -44.648 1.00 64.43 78 LEU A C 1
ATOM 630 O O . LEU A 1 97 ? 36.316 23.021 -43.817 1.00 61.72 78 LEU A O 1
ATOM 635 N N . LEU A 1 98 ? 35.424 23.810 -45.735 1.00 59.62 79 LEU A N 1
ATOM 636 C CA . LEU A 1 98 ? 34.511 22.683 -45.921 1.00 61.72 79 LEU A CA 1
ATOM 637 C C . LEU A 1 98 ? 35.245 21.404 -46.301 1.00 60.01 79 LEU A C 1
ATOM 638 O O . LEU A 1 98 ? 35.074 20.370 -45.647 1.00 55.55 79 LEU A O 1
ATOM 643 N N . THR A 1 99 ? 36.036 21.447 -47.373 1.00 64.28 80 THR A N 1
ATOM 644 C CA . THR A 1 99 ? 36.857 20.308 -47.760 1.00 74.64 80 THR A CA 1
ATOM 645 C C . THR A 1 99 ? 37.974 20.763 -48.689 1.00 67.33 80 THR A C 1
ATOM 646 O O . THR A 1 99 ? 37.936 21.853 -49.266 1.00 62.38 80 THR A O 1
ATOM 650 N N . ILE A 1 100 ? 38.963 19.882 -48.842 1.00 70.50 81 ILE A N 1
ATOM 651 C CA . ILE A 1 100 ? 40.100 20.079 -49.732 1.00 65.10 81 ILE A CA 1
ATOM 652 C C . ILE A 1 100 ? 40.202 18.859 -50.635 1.00 75.65 81 ILE A C 1
ATOM 653 O O . ILE A 1 100 ? 40.162 17.722 -50.152 1.00 80.14 81 ILE A O 1
ATOM 658 N N . TYR A 1 101 ? 40.304 19.067 -51.933 1.00 74.26 82 TYR A N 1
ATOM 659 C CA . TYR A 1 101 ? 40.496 17.958 -52.832 1.00 73.52 82 TYR A CA 1
ATOM 660 C C . TYR A 1 101 ? 41.562 18.295 -53.819 1.00 76.77 82 TYR A C 1
ATOM 661 O O . TYR A 1 101 ? 41.834 19.428 -54.051 1.00 82.31 82 TYR A O 1
ATOM 670 N N . GLY A 1 102 ? 42.227 17.295 -54.337 1.00 71.06 83 GLY A N 1
ATOM 671 C CA . GLY A 1 102 ? 43.351 17.483 -55.222 1.00 63.83 83 GLY A CA 1
ATOM 672 C C . GLY A 1 102 ? 42.940 17.789 -56.618 1.00 63.98 83 GLY A C 1
ATOM 673 O O . GLY A 1 102 ? 41.796 17.628 -56.970 1.00 66.08 83 GLY A O 1
ATOM 674 N N . LYS A 1 103 ? 43.873 18.260 -57.414 1.00 66.35 84 LYS A N 1
ATOM 675 C CA . LYS A 1 103 ? 43.521 18.710 -58.741 1.00 80.65 84 LYS A CA 1
ATOM 676 C C . LYS A 1 103 ? 42.974 17.631 -59.649 1.00 85.15 84 LYS A C 1
ATOM 677 O O . LYS A 1 103 ? 41.928 17.781 -60.221 1.00 78.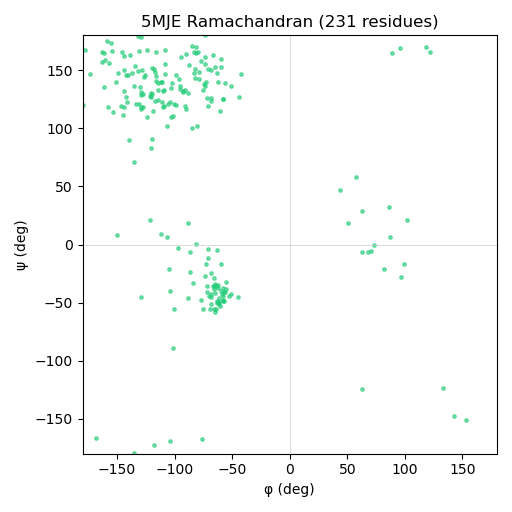90 84 LYS A O 1
ATOM 679 N N . ASN A 1 104 ? 43.659 16.510 -59.704 1.00 96.54 85 ASN A N 1
ATOM 680 C CA . ASN A 1 104 ? 43.327 15.437 -60.619 1.00 111.58 85 ASN A CA 1
ATOM 681 C C . ASN A 1 104 ? 41.978 14.856 -60.307 1.00 114.21 85 ASN A C 1
ATOM 682 O O . ASN A 1 104 ? 41.220 14.486 -61.188 1.00 119.42 85 ASN A O 1
ATOM 684 N N . GLU A 1 105 ? 41.688 14.816 -59.022 1.00 114.57 86 GLU A N 1
ATOM 685 C CA . GLU A 1 105 ? 40.605 14.062 -58.465 1.00 111.83 86 GLU A CA 1
ATOM 686 C C . GLU A 1 105 ? 39.355 14.822 -58.761 1.00 115.01 86 GLU A C 1
ATOM 687 O O . GLU A 1 105 ? 39.369 15.690 -59.603 1.00 117.43 86 GLU A O 1
ATOM 689 N N . MET A 1 106 ? 38.253 14.451 -58.128 1.00 114.95 87 MET A N 1
ATOM 690 C CA . MET A 1 106 ? 36.962 14.808 -58.651 1.00 113.24 87 MET A CA 1
ATOM 691 C C . MET A 1 106 ? 36.898 16.284 -58.689 1.00 111.87 87 MET A C 1
ATOM 692 O O . MET A 1 106 ? 36.868 16.935 -57.669 1.00 113.61 87 MET A O 1
ATOM 694 N N . SER A 1 107 ? 36.805 16.768 -59.915 1.00 115.74 88 SER A N 1
ATOM 695 C CA . SER A 1 107 ? 36.707 18.171 -60.278 1.00 109.50 88 SER A CA 1
ATOM 696 C C . SER A 1 107 ? 35.426 18.374 -61.049 1.00 120.97 88 SER A C 1
ATOM 697 O O . SER A 1 107 ? 35.300 19.289 -61.833 1.00 117.45 88 SER A O 1
ATOM 699 N N . ASP A 1 108 ? 34.496 17.456 -60.882 1.00 136.90 89 ASP A N 1
ATOM 700 C CA . ASP A 1 108 ? 33.295 17.476 -61.649 1.00 142.54 89 ASP A CA 1
ATOM 701 C C . ASP A 1 108 ? 32.235 17.949 -60.707 1.00 139.81 89 ASP A C 1
ATOM 702 O O . ASP A 1 108 ? 31.980 17.323 -59.675 1.00 141.02 89 ASP A O 1
ATOM 707 N N . LEU A 1 109 ? 31.606 19.052 -61.063 1.00 127.19 90 LEU A N 1
ATOM 708 C CA . LEU A 1 109 ? 30.685 19.647 -60.144 1.00 115.57 90 LEU A CA 1
ATOM 709 C C . LEU A 1 109 ? 29.280 19.470 -60.630 1.00 128.55 90 LEU A C 1
ATOM 710 O O . LEU A 1 109 ? 28.895 19.953 -61.678 1.00 123.34 90 LEU A O 1
ATOM 715 N N . ASN A 1 110 ? 28.501 18.784 -59.828 1.00 142.50 91 ASN A N 1
ATOM 716 C CA . ASN A 1 110 ? 27.117 18.498 -60.203 1.00 152.88 91 ASN A CA 1
ATOM 717 C C . ASN A 1 110 ? 26.156 18.895 -59.079 1.00 146.05 91 ASN A C 1
ATOM 718 O O . ASN A 1 110 ? 26.561 19.344 -57.998 1.00 146.49 91 ASN A O 1
ATOM 723 N N . ALA A 1 111 ? 24.860 18.700 -59.350 1.00 137.87 92 ALA A N 1
ATOM 724 C CA . ALA A 1 111 ? 23.815 19.285 -58.514 1.00 126.87 92 ALA A CA 1
ATOM 725 C C . ALA A 1 111 ? 23.709 18.593 -57.159 1.00 122.76 92 ALA A C 1
ATOM 726 O O . ALA A 1 111 ? 23.503 19.259 -56.138 1.00 117.96 92 ALA A O 1
ATOM 728 N N . ASN A 1 112 ? 23.820 17.262 -57.125 1.00 120.18 93 ASN A N 1
ATOM 729 C CA . ASN A 1 112 ? 23.828 16.565 -55.839 1.00 115.98 93 ASN A CA 1
ATOM 730 C C . ASN A 1 112 ? 24.932 17.108 -54.941 1.00 118.15 93 ASN A C 1
ATOM 731 O O . ASN A 1 112 ? 24.724 17.330 -53.737 1.00 117.13 93 ASN A O 1
ATOM 733 N N . GLN A 1 113 ? 26.102 17.372 -55.531 1.00 120.28 94 GLN A N 1
ATOM 734 C CA . GLN A 1 113 ? 27.226 17.943 -54.796 1.00 116.09 94 GLN A CA 1
ATOM 735 C C . GLN A 1 113 ? 26.899 19.340 -54.278 1.00 102.63 94 GLN A C 1
ATOM 736 O O . GLN A 1 113 ? 27.002 19.604 -53.076 1.00 94.13 94 GLN A O 1
ATOM 742 N N . ARG A 1 114 ? 26.499 20.251 -55.178 1.00 106.93 95 ARG A N 1
ATOM 743 C CA . ARG A 1 114 ? 26.227 21.633 -54.769 1.00 100.76 95 ARG A CA 1
ATOM 744 C C . ARG A 1 114 ? 25.156 21.695 -53.682 1.00 99.60 95 ARG A C 1
ATOM 745 O O . ARG A 1 114 ? 25.251 22.504 -52.746 1.00 101.42 95 ARG A O 1
ATOM 753 N N . LYS A 1 115 ? 24.149 20.822 -53.771 1.00 100.46 96 LYS A N 1
ATOM 754 C CA . LYS A 1 115 ? 23.067 20.821 -52.793 1.00 97.27 96 LYS A CA 1
ATOM 755 C C . LYS A 1 115 ? 23.540 20.314 -51.434 1.00 99.66 96 LYS A C 1
ATOM 756 O O . LYS A 1 115 ? 23.214 20.903 -50.395 1.00 89.81 96 LYS A O 1
ATOM 758 N N . GLN A 1 116 ? 24.308 19.219 -51.414 1.00 102.11 97 GLN A N 1
ATOM 759 C CA . GLN A 1 116 ? 24.745 18.685 -50.124 1.00 112.37 97 GLN A CA 1
ATOM 760 C C . GLN A 1 116 ? 25.797 19.580 -49.475 1.00 109.90 97 GLN A C 1
ATOM 761 O O . GLN A 1 116 ? 25.819 19.738 -48.244 1.00 112.44 97 GLN A O 1
ATOM 767 N N . LEU A 1 117 ? 26.671 20.178 -50.288 1.00 101.59 98 LEU A N 1
ATOM 768 C CA . LEU A 1 117 ? 27.581 21.208 -49.795 1.00 90.89 98 LEU A CA 1
ATOM 769 C C . LEU A 1 117 ? 26.814 22.365 -49.168 1.00 90.03 98 LEU A C 1
ATOM 770 O O . LEU A 1 117 ? 27.188 22.869 -48.099 1.00 88.40 98 LEU A O 1
ATOM 775 N N . MET A 1 118 ? 25.740 22.812 -49.833 1.00 87.32 99 MET A N 1
ATOM 776 C CA . MET A 1 118 ? 24.924 23.869 -49.248 1.00 86.25 99 MET A CA 1
ATOM 777 C C . MET A 1 118 ? 24.297 23.417 -47.938 1.00 84.59 99 MET A C 1
ATOM 778 O O . MET A 1 118 ? 24.161 24.223 -47.008 1.00 82.09 99 MET A O 1
ATOM 780 N N . ALA A 1 119 ? 23.935 22.136 -47.831 1.00 83.41 100 ALA A N 1
ATOM 781 C CA . ALA A 1 119 ? 23.305 21.661 -46.605 1.00 82.69 100 ALA A CA 1
ATOM 782 C C . ALA A 1 119 ? 24.286 21.674 -45.444 1.00 78.26 100 ALA A C 1
ATOM 783 O O . ALA A 1 119 ? 23.982 22.218 -44.379 1.00 77.47 100 ALA A O 1
ATOM 785 N N . PHE A 1 120 ? 25.469 21.078 -45.624 1.00 75.48 101 PHE A N 1
ATOM 786 C CA . PHE A 1 120 ? 26.435 21.044 -44.528 1.00 75.88 101 PHE A CA 1
ATOM 787 C C . PHE A 1 120 ? 26.935 22.442 -44.194 1.00 73.27 101 PHE A C 1
ATOM 788 O O . PHE A 1 120 ? 27.165 22.764 -43.016 1.00 71.10 101 PHE A O 1
ATOM 796 N N . MET A 1 121 ? 27.092 23.283 -45.217 1.00 71.55 102 MET A N 1
ATOM 797 C CA . MET A 1 121 ? 27.439 24.678 -44.991 1.00 81.80 102 MET A CA 1
ATOM 798 C C . MET A 1 121 ? 26.403 25.360 -44.108 1.00 82.10 102 MET A C 1
ATOM 799 O O . MET A 1 121 ? 26.755 26.058 -43.152 1.00 72.28 102 MET A O 1
ATOM 804 N N . GLU A 1 122 ? 25.113 25.178 -44.423 1.00 89.17 103 GLU A N 1
ATOM 805 C CA . GLU A 1 122 ? 24.062 25.765 -43.594 1.00 89.21 103 GLU A CA 1
ATOM 806 C C . GLU A 1 122 ? 24.041 25.136 -42.206 1.00 84.70 103 GLU A C 1
ATOM 807 O O . GLU A 1 122 ? 23.675 25.797 -41.219 1.00 83.73 103 GLU A O 1
ATOM 813 N N . ALA A 1 123 ? 24.460 23.871 -42.116 1.00 87.00 104 ALA A N 1
ATOM 814 C CA . ALA A 1 123 ? 24.542 23.190 -40.833 1.00 83.54 104 ALA A CA 1
ATOM 815 C C . ALA A 1 123 ? 25.518 23.900 -39.904 1.00 83.02 104 ALA A C 1
ATOM 816 O O . ALA A 1 123 ? 25.188 24.196 -38.749 1.00 67.53 104 ALA A O 1
ATOM 818 N N . TRP A 1 124 ? 26.731 24.195 -40.380 1.00 87.02 105 TRP A N 1
ATOM 819 C CA . TRP A 1 124 ? 27.581 25.031 -39.536 1.00 92.37 105 TRP A CA 1
ATOM 820 C C . TRP A 1 124 ? 26.940 26.402 -39.347 1.00 94.60 105 TRP A C 1
ATOM 821 O O . TRP A 1 124 ? 26.762 26.862 -38.212 1.00 93.27 105 TRP A O 1
ATOM 832 N N . ARG A 1 125 ? 26.532 27.038 -40.454 1.00 95.33 106 ARG A N 1
ATOM 833 C CA . ARG A 1 125 ? 26.086 28.432 -40.426 1.00 87.28 106 ARG A CA 1
ATOM 834 C C . ARG A 1 125 ? 25.141 28.709 -39.265 1.00 83.18 106 ARG A C 1
ATOM 835 O O . ARG A 1 125 ? 25.311 29.697 -38.542 1.00 83.11 106 ARG A O 1
ATOM 843 N N . ASN A 1 126 ? 24.163 27.834 -39.036 1.00 83.51 107 ASN A N 1
ATOM 844 C CA . ASN A 1 126 ? 23.180 28.108 -37.995 1.00 90.37 107 ASN A CA 1
ATOM 845 C C . ASN A 1 126 ? 23.592 27.608 -36.612 1.00 105.08 107 ASN A C 1
ATOM 846 O O . ASN A 1 126 ? 22.731 27.503 -35.729 1.00 95.25 107 ASN A O 1
ATOM 851 N N . GLU A 1 127 ? 24.887 27.331 -36.394 1.00 115.74 108 GLU A N 1
ATOM 852 C CA . GLU A 1 127 ? 25.346 26.884 -35.079 1.00 120.07 108 GLU A CA 1
ATOM 853 C C . GLU A 1 127 ? 25.602 28.062 -34.145 1.00 120.03 108 GLU A C 1
ATOM 854 O O . GLU A 1 127 ? 25.410 27.943 -32.929 1.00 126.09 108 GLU A O 1
ATOM 856 N N . GLN A 1 128 ? 26.043 29.196 -34.689 1.00 102.08 109 GLN A N 1
ATOM 857 C CA . GLN A 1 128 ? 26.129 30.459 -33.958 1.00 85.09 109 GLN A CA 1
ATOM 858 C C . GLN A 1 128 ? 25.228 31.456 -34.681 1.00 100.72 109 GLN A C 1
ATOM 859 O O . GLN A 1 128 ? 25.685 32.171 -35.579 1.00 92.26 109 GLN A O 1
ATOM 861 N N . SER A 1 129 ? 23.964 31.508 -34.250 1.00 111.99 110 SER A N 1
ATOM 862 C CA . SER A 1 129 ? 22.820 32.096 -34.969 1.00 121.25 110 SER A CA 1
ATOM 863 C C . SER A 1 129 ? 23.158 32.746 -36.305 1.00 125.74 110 SER A C 1
ATOM 864 O O . SER A 1 129 ? 23.358 32.052 -37.301 1.00 127.06 110 SER A O 1
ATOM 867 N N . GLN B 2 2 ? 33.656 32.744 -25.803 1.00 66.42 3 GLN B N 1
ATOM 868 C CA . GLN B 2 2 ? 34.515 32.248 -26.879 1.00 68.63 3 GLN B CA 1
ATOM 869 C C . GLN B 2 2 ? 35.999 32.427 -26.522 1.00 62.96 3 GLN B C 1
ATOM 870 O O . GLN B 2 2 ? 36.349 32.668 -25.363 1.00 57.98 3 GLN B O 1
ATOM 876 N N . VAL B 2 3 ? 36.859 32.294 -27.527 1.00 59.17 4 VAL B N 1
ATOM 877 C CA . VAL B 2 3 ? 38.298 32.441 -27.378 1.00 54.89 4 VAL B CA 1
ATOM 878 C C . VAL B 2 3 ? 38.678 33.883 -27.675 1.00 60.90 4 VAL B C 1
ATOM 879 O O . VAL B 2 3 ? 38.277 34.440 -28.704 1.00 53.44 4 VAL B O 1
ATOM 883 N N . GLN B 2 4 ? 39.477 34.479 -26.791 1.00 62.05 5 GLN B N 1
ATOM 884 C CA . GLN B 2 4 ? 39.918 35.861 -26.934 1.00 54.90 5 GLN B CA 1
ATOM 885 C C . GLN B 2 4 ? 41.353 35.899 -27.428 1.00 52.53 5 GLN B C 1
ATOM 886 O O . GLN B 2 4 ? 42.205 35.174 -26.914 1.00 52.40 5 GLN B O 1
ATOM 892 N N . LEU B 2 5 ? 41.616 36.756 -28.415 1.00 55.91 6 LEU B N 1
ATOM 893 C CA . LEU B 2 5 ? 42.966 37.051 -28.880 1.00 52.29 6 LEU B CA 1
ATOM 894 C C . LEU B 2 5 ? 43.173 38.559 -28.865 1.00 62.59 6 LEU B C 1
ATOM 895 O O . LEU B 2 5 ? 42.484 39.291 -29.582 1.00 63.45 6 LEU B O 1
ATOM 900 N N . GLN B 2 6 ? 44.131 39.021 -28.068 1.00 64.88 7 GLN B N 1
ATOM 901 C CA . GLN B 2 6 ? 44.553 40.414 -28.111 1.00 61.41 7 GLN B CA 1
ATOM 902 C C . GLN B 2 6 ? 46.064 40.464 -28.247 1.00 54.78 7 GLN B C 1
ATOM 903 O O . GLN B 2 6 ? 46.781 39.815 -27.477 1.00 45.99 7 GLN B O 1
ATOM 909 N N . GLU B 2 7 ? 46.550 41.222 -29.223 1.00 57.15 8 GLU B N 1
ATOM 910 C CA . GLU B 2 7 ? 47.981 41.277 -29.472 1.00 47.96 8 GLU B CA 1
ATOM 911 C C . GLU B 2 7 ? 48.520 42.680 -29.216 1.00 53.58 8 GLU B C 1
ATOM 912 O O . GLU B 2 7 ? 47.772 43.641 -29.023 1.00 63.14 8 GLU B O 1
ATOM 918 N N . SER B 2 8 ? 49.850 42.760 -29.129 1.00 47.77 9 SER B N 1
ATOM 919 C CA . SER B 2 8 ? 50.618 43.928 -28.694 1.00 39.26 9 SER B CA 1
ATOM 920 C C . SER B 2 8 ? 51.929 44.023 -29.435 1.00 37.49 9 SER B C 1
ATOM 921 O O . SER B 2 8 ? 52.316 43.102 -30.095 1.00 40.11 9 SER B O 1
ATOM 924 N N . GLY B 2 9 ? 52.579 45.174 -29.343 1.00 39.36 10 GLY B N 1
ATOM 925 C CA . GLY B 2 9 ? 53.871 45.424 -29.945 1.00 24.19 10 GLY B CA 1
ATOM 926 C C . GLY B 2 9 ? 53.761 45.945 -31.364 1.00 24.22 10 GLY B C 1
ATOM 927 O O . GLY B 2 9 ? 52.725 45.871 -32.019 1.00 54.23 10 GLY B O 1
ATOM 928 N N . GLY B 2 10 ? 54.863 46.489 -31.853 1.00 23.55 11 GLY B N 1
ATOM 929 C CA . GLY B 2 10 ? 54.950 46.936 -33.224 1.00 27.33 11 GLY B CA 1
ATOM 930 C C . GLY B 2 10 ? 55.304 48.410 -33.314 1.00 32.40 11 GLY B C 1
ATOM 931 O O . GLY B 2 10 ? 55.243 49.158 -32.339 1.00 34.71 11 GLY B O 1
ATOM 932 N N . GLY B 2 11 ? 55.688 48.808 -34.522 1.00 30.31 12 GLY B N 1
ATOM 933 C CA . GLY B 2 11 ? 56.013 50.204 -34.739 1.00 33.63 12 GLY B CA 1
ATOM 934 C C . GLY B 2 11 ? 57.306 50.428 -35.485 1.00 38.18 12 GLY B C 1
ATOM 935 O O . GLY B 2 11 ? 57.734 49.584 -36.279 1.00 40.76 12 GLY B O 1
ATOM 936 N N . LEU B 2 12 ? 57.746 50.888 -35.007 1.00 37.41 13 LEU B N 1
ATOM 937 C CA . LEU B 2 12 ? 58.660 51.520 -35.944 1.00 35.91 13 LEU B CA 1
ATOM 938 C C . LEU B 2 12 ? 60.045 51.625 -35.324 1.00 35.61 13 LEU B C 1
ATOM 939 O O . LEU B 2 12 ? 60.185 51.869 -34.119 1.00 35.11 13 LEU B O 1
ATOM 944 N N . VAL B 2 13 ? 61.430 51.139 -35.727 1.00 29.34 14 VAL B N 1
ATOM 945 C CA . VAL B 2 13 ? 62.646 50.692 -35.061 1.00 32.38 14 VAL B CA 1
ATOM 946 C C . VAL B 2 13 ? 63.834 51.071 -35.928 1.00 37.32 14 VAL B C 1
ATOM 947 O O . VAL B 2 13 ? 63.749 51.079 -37.163 1.00 31.88 14 VAL B O 1
ATOM 951 N N . GLN B 2 14 ? 64.970 51.376 -35.257 1.00 44.19 15 GLN B N 1
ATOM 952 C CA . GLN B 2 14 ? 66.247 51.592 -35.932 1.00 48.09 15 GLN B CA 1
ATOM 953 C C . GLN B 2 14 ? 66.864 50.247 -36.298 1.00 43.71 15 GLN B C 1
ATOM 954 O O . GLN B 2 14 ? 66.732 49.282 -35.537 1.00 46.68 15 GLN B O 1
ATOM 960 N N . PRO B 2 15 ? 67.520 50.150 -37.462 1.00 38.21 16 PRO B N 1
ATOM 961 C CA . PRO B 2 15 ? 68.363 48.980 -37.751 1.00 36.57 16 PRO B CA 1
ATOM 962 C C . PRO B 2 15 ? 69.213 48.543 -36.568 1.00 37.25 16 PRO B C 1
ATOM 963 O O . PRO B 2 15 ? 69.638 49.375 -35.757 1.00 40.05 16 PRO B O 1
ATOM 967 N N . GLY B 2 16 ? 69.451 47.236 -36.449 1.00 35.95 17 GLY B N 1
ATOM 968 C CA . GLY B 2 16 ? 70.149 46.696 -35.301 1.00 22.73 17 GLY B CA 1
ATOM 969 C C . GLY B 2 16 ? 69.402 46.782 -33.994 1.00 21.96 17 GLY B C 1
ATOM 970 O O . GLY B 2 16 ? 69.872 46.228 -32.999 1.00 29.32 17 GLY B O 1
ATOM 971 N N . GLY B 2 17 ? 68.239 47.452 -33.957 1.00 21.64 18 GLY B N 1
ATOM 972 C CA . GLY B 2 17 ? 67.433 47.498 -32.752 1.00 25.94 18 GLY B CA 1
ATOM 973 C C . GLY B 2 17 ? 66.488 46.297 -32.565 1.00 26.99 18 GLY B C 1
ATOM 974 O O . GLY B 2 17 ? 66.267 45.469 -33.454 1.00 26.65 18 GLY B O 1
ATOM 975 N N . SER B 2 18 ? 65.898 46.241 -31.376 1.00 25.18 19 SER B N 1
ATOM 976 C CA . SER B 2 18 ? 65.123 45.105 -30.927 1.00 25.90 19 SER B CA 1
ATOM 977 C C . SER B 2 18 ? 63.669 45.508 -30.707 1.00 37.85 19 SER B C 1
ATOM 978 O O . SER B 2 18 ? 63.392 46.574 -30.150 1.00 32.48 19 SER B O 1
ATOM 981 N N . LEU B 2 19 ? 62.747 44.620 -31.088 1.00 43.50 20 LEU B N 1
ATOM 982 C CA . LEU B 2 19 ? 61.321 44.810 -30.862 1.00 39.54 20 LEU B CA 1
ATOM 983 C C . LEU B 2 19 ? 60.664 43.471 -30.537 1.00 38.48 20 LEU B C 1
ATOM 984 O O . LEU B 2 19 ? 60.881 42.476 -31.242 1.00 36.38 20 LEU B O 1
ATOM 989 N N . ARG B 2 20 ? 59.854 43.459 -29.472 1.00 35.02 21 ARG B N 1
ATOM 990 C CA . ARG B 2 20 ? 59.110 42.280 -29.038 1.00 37.87 21 ARG B CA 1
ATOM 991 C C . ARG B 2 20 ? 57.643 42.428 -29.447 1.00 39.89 21 ARG B C 1
ATOM 992 O O . ARG B 2 20 ? 56.915 43.274 -28.902 1.00 28.20 21 ARG B O 1
ATOM 1000 N N . LEU B 2 21 ? 57.217 41.622 -30.420 1.00 40.95 22 LEU B N 1
ATOM 1001 C CA . LEU B 2 21 ? 55.801 41.425 -30.666 1.00 35.72 22 LEU B CA 1
ATOM 1002 C C . LEU B 2 21 ? 55.262 40.403 -29.681 1.00 37.52 22 LEU B C 1
ATOM 1003 O O . LEU B 2 21 ? 55.970 39.495 -29.250 1.00 47.25 22 LEU B O 1
ATOM 1008 N N . SER B 2 22 ? 53.989 40.227 -29.469 1.00 22.82 23 SER B N 1
ATOM 1009 C CA . SER B 2 22 ? 53.438 39.589 -28.291 1.00 27.72 23 SER B CA 1
ATOM 1010 C C . SER B 2 22 ? 52.008 39.197 -28.612 1.00 42.66 23 SER B C 1
ATOM 1011 O O . SER B 2 22 ? 51.387 39.780 -29.504 1.00 54.55 23 SER B O 1
ATOM 1014 N N . CYS B 2 23 ? 51.326 38.447 -28.192 1.00 35.96 24 CYS B N 1
ATOM 1015 C CA . CYS B 2 23 ? 49.984 38.150 -28.681 1.00 34.33 24 CYS B CA 1
ATOM 1016 C C . CYS B 2 23 ? 49.362 37.060 -27.814 1.00 36.66 24 CYS B C 1
ATOM 1017 O O . CYS B 2 23 ? 49.921 35.970 -27.700 1.00 43.17 24 CYS B O 1
ATOM 1020 N N . VAL B 2 24 ? 48.227 37.369 -27.178 1.00 37.00 25 VAL B N 1
ATOM 1021 C CA . VAL B 2 24 ? 47.660 36.588 -26.077 1.00 35.06 25 VAL B CA 1
ATOM 1022 C C . VAL B 2 24 ? 46.374 35.914 -26.522 1.00 38.98 25 VAL B C 1
ATOM 1023 O O . VAL B 2 24 ? 45.513 36.543 -27.159 1.00 40.85 25 VAL B O 1
ATOM 1027 N N . VAL B 2 25 ? 46.195 34.681 -26.086 1.00 39.20 26 VAL B N 1
ATOM 1028 C CA . VAL B 2 25 ? 45.011 33.902 -26.353 1.00 33.29 26 VAL B CA 1
ATOM 1029 C C . VAL B 2 25 ? 44.487 33.341 -25.063 1.00 35.01 26 VAL B C 1
ATOM 1030 O O . VAL B 2 25 ? 45.128 32.562 -24.437 1.00 40.77 26 VAL B O 1
ATOM 1034 N N . SER B 2 26 ? 43.273 33.746 -24.736 1.00 38.20 27 SER B N 1
ATOM 1035 C CA . SER B 2 26 ? 42.600 33.391 -23.511 1.00 51.06 27 SER B CA 1
ATOM 1036 C C . SER B 2 26 ? 41.199 32.933 -23.797 1.00 41.35 27 SER B C 1
ATOM 1037 O O . SER B 2 26 ? 40.807 32.844 -24.911 1.00 41.01 27 SER B O 1
ATOM 1040 N N . GLY B 2 27 ? 40.484 32.571 -22.770 1.00 43.73 28 GLY B N 1
ATOM 1041 C CA . GLY B 2 27 ? 39.148 32.059 -22.935 1.00 65.14 28 GLY B CA 1
ATOM 1042 C C . GLY B 2 27 ? 39.129 31.017 -21.889 1.00 82.81 28 GLY B C 1
ATOM 1043 O O . GLY B 2 27 ? 39.761 31.205 -20.868 1.00 86.63 28 GLY B O 1
ATOM 1044 N N . ASP B 2 28 ? 38.420 29.932 -22.101 1.00 87.22 29 ASP B N 1
ATOM 1045 C CA . ASP B 2 28 ? 38.681 28.764 -21.280 1.00 99.69 29 ASP B CA 1
ATOM 1046 C C . ASP B 2 28 ? 39.462 27.715 -22.042 1.00 105.24 29 ASP B C 1
ATOM 1047 O O . ASP B 2 28 ? 39.954 27.967 -23.116 1.00 119.25 29 ASP B O 1
ATOM 1052 N N . ARG B 2 29 ? 39.549 26.542 -2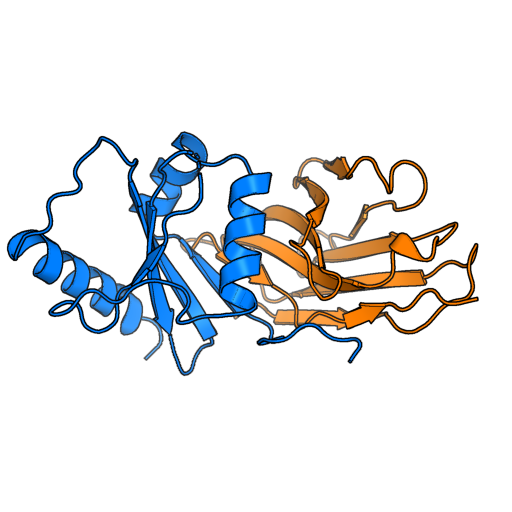1.443 1.00 88.74 30 ARG B N 1
ATOM 1053 C CA . ARG B 2 29 ? 40.513 25.512 -21.721 1.00 76.58 30 ARG B CA 1
ATOM 1054 C C . ARG B 2 29 ? 40.401 24.979 -23.112 1.00 80.05 30 ARG B C 1
ATOM 1055 O O . ARG B 2 29 ? 39.336 24.945 -23.655 1.00 97.84 30 ARG B O 1
ATOM 1063 N N . ARG B 2 30 ? 41.514 24.586 -23.697 1.00 64.74 31 ARG B N 1
ATOM 1064 C CA . ARG B 2 30 ? 41.537 24.049 -25.039 1.00 59.92 31 ARG B CA 1
ATOM 1065 C C . ARG B 2 30 ? 42.795 23.240 -25.221 1.00 57.39 31 ARG B C 1
ATOM 1066 O O . ARG B 2 30 ? 43.563 23.149 -24.314 1.00 65.26 31 ARG B O 1
ATOM 1074 N N . THR B 2 31 ? 42.963 22.576 -26.345 1.00 45.07 32 THR B N 1
ATOM 1075 C CA . THR B 2 31 ? 44.186 21.862 -26.605 1.00 40.21 32 THR B CA 1
ATOM 1076 C C . THR B 2 31 ? 44.904 22.577 -27.678 1.00 35.70 32 THR B C 1
ATOM 1077 O O . THR B 2 31 ? 44.481 22.629 -28.779 1.00 35.76 32 THR B O 1
ATOM 1081 N N . ILE B 2 32 ? 46.071 23.051 -27.340 1.00 43.27 33 ILE B N 1
ATOM 1082 C CA . ILE B 2 32 ? 46.813 23.883 -28.272 1.00 45.32 33 ILE B CA 1
ATOM 1083 C C . ILE B 2 32 ? 47.751 22.995 -29.072 1.00 35.13 33 ILE B C 1
ATOM 1084 O O . ILE B 2 32 ? 48.440 22.144 -28.513 1.00 38.08 33 ILE B O 1
ATOM 1089 N N . TYR B 2 33 ? 47.751 23.178 -30.385 1.00 31.19 34 TYR B N 1
ATOM 1090 C CA . TYR B 2 33 ? 48.550 22.405 -31.318 1.00 30.72 34 TYR B CA 1
ATOM 1091 C C . TYR B 2 33 ? 49.806 23.143 -31.764 1.00 42.14 34 TYR B C 1
ATOM 1092 O O . TYR B 2 33 ? 50.921 22.634 -31.611 1.00 49.44 34 TYR B O 1
ATOM 1101 N N . THR B 2 34 ? 49.641 24.343 -32.308 1.00 30.44 35 THR B N 1
ATOM 1102 C CA . THR B 2 34 ? 50.732 25.046 -32.951 1.00 34.24 35 THR B CA 1
ATOM 1103 C C . THR B 2 34 ? 50.424 26.539 -32.902 1.00 44.89 35 THR B C 1
ATOM 1104 O O . THR B 2 34 ? 49.268 26.953 -32.742 1.00 37.69 35 THR B O 1
ATOM 1108 N N . MET B 2 35 ? 51.570 27.303 -33.393 1.00 36.40 36 MET B N 1
ATOM 1109 C CA . MET B 2 35 ? 51.329 28.696 -33.158 1.00 34.17 36 MET B CA 1
ATOM 1110 C C . MET B 2 35 ? 52.404 29.537 -33.776 1.00 34.10 36 MET B C 1
ATOM 1111 O O . MET B 2 35 ? 53.430 29.063 -34.104 1.00 34.40 36 MET B O 1
ATOM 1116 N N . GLY B 2 36 ? 52.319 30.616 -34.246 1.00 38.40 37 GLY B N 1
ATOM 1117 C CA . GLY B 2 36 ? 53.372 31.156 -35.078 1.00 41.90 37 GLY B CA 1
ATOM 1118 C C . GLY B 2 36 ? 53.205 32.634 -35.334 1.00 32.04 37 GLY B C 1
ATOM 1119 O O . GLY B 2 36 ? 52.429 33.319 -34.669 1.00 32.19 37 GLY B O 1
ATOM 1120 N N . TRP B 2 37 ? 53.975 33.108 -36.306 1.00 27.72 38 TRP B N 1
ATOM 1121 C CA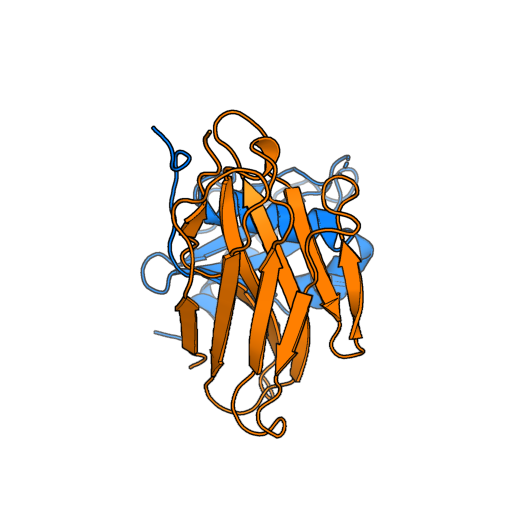 . TRP B 2 37 ? 53.910 34.467 -36.799 1.00 28.96 38 TRP B CA 1
ATOM 1122 C C . TRP B 2 37 ? 54.117 34.417 -38.305 1.00 38.06 38 TRP B C 1
ATOM 1123 O O . TRP B 2 37 ? 54.878 33.573 -38.811 1.00 36.01 38 TRP B O 1
ATOM 1134 N N . PHE B 2 38 ? 53.422 35.334 -38.994 1.00 32.88 39 PHE B N 1
ATOM 1135 C CA . PHE B 2 38 ? 53.418 35.536 -40.439 1.00 30.59 39 PHE B CA 1
ATOM 1136 C C . PHE B 2 38 ? 53.763 36.993 -40.738 1.00 31.49 39 PHE B C 1
ATOM 1137 O O . PHE B 2 38 ? 53.397 37.889 -39.969 1.00 29.81 39 PHE B O 1
ATOM 1145 N N . ARG B 2 39 ? 54.467 37.244 -41.851 1.00 28.04 40 ARG B N 1
ATOM 1146 C CA . ARG B 2 39 ? 54.769 38.627 -42.214 1.00 33.04 40 ARG B CA 1
ATOM 1147 C C . ARG B 2 39 ? 54.659 38.845 -43.712 1.00 40.18 40 ARG B C 1
ATOM 1148 O O . ARG B 2 39 ? 54.981 37.963 -44.513 1.00 41.63 40 ARG B O 1
ATOM 1156 N N . GLN B 2 40 ? 54.222 40.051 -44.074 1.00 45.41 41 GLN B N 1
ATOM 1157 C CA . GLN B 2 40 ? 53.972 40.421 -45.460 1.00 48.44 41 GLN B CA 1
ATOM 1158 C C . GLN B 2 40 ? 54.350 41.873 -45.673 1.00 57.77 41 GLN B C 1
ATOM 1159 O O . GLN B 2 40 ? 53.759 42.764 -45.057 1.00 48.25 41 GLN B O 1
ATOM 1165 N N . ALA B 2 41 ? 55.292 42.093 -46.528 1.00 78.90 42 ALA B N 1
ATOM 1166 C CA . ALA B 2 41 ? 55.664 43.395 -47.049 1.00 82.99 42 ALA B CA 1
ATOM 1167 C C . ALA B 2 41 ? 54.813 43.720 -48.268 1.00 84.86 42 ALA B C 1
ATOM 1168 O O . ALA B 2 41 ? 54.308 42.815 -48.936 1.00 90.40 42 ALA B O 1
ATOM 1170 N N . PRO B 2 42 ? 54.610 44.997 -48.578 1.00 84.21 43 PRO B N 1
ATOM 1171 C CA . PRO B 2 42 ? 53.799 45.337 -49.749 1.00 81.90 43 PRO B CA 1
ATOM 1172 C C . PRO B 2 42 ? 54.401 44.768 -51.021 1.00 76.93 43 PRO B C 1
ATOM 1173 O O . PRO B 2 42 ? 55.610 44.538 -51.118 1.00 71.82 43 PRO B O 1
ATOM 1177 N N . GLY B 2 43 ? 53.527 44.516 -51.995 1.00 76.07 44 GLY B N 1
ATOM 1178 C CA . GLY B 2 43 ? 53.935 44.202 -53.344 1.00 77.32 44 GLY B CA 1
ATOM 1179 C C . GLY B 2 43 ? 54.325 42.766 -53.597 1.00 75.94 44 GLY B C 1
ATOM 1180 O O . GLY B 2 43 ? 54.306 42.332 -54.758 1.00 78.21 44 GLY B O 1
ATOM 1181 N N . ASN B 2 44 ? 54.679 42.008 -52.566 1.00 74.83 45 ASN B N 1
ATOM 1182 C CA . ASN B 2 44 ? 55.121 40.641 -52.770 1.00 80.65 45 ASN B CA 1
ATOM 1183 C C . ASN B 2 44 ? 54.398 39.694 -51.824 1.00 88.87 45 ASN B C 1
ATOM 1184 O O . ASN B 2 44 ? 53.741 40.099 -50.859 1.00 81.20 45 ASN B O 1
ATOM 1189 N N . GLN B 2 45 ? 54.538 38.413 -52.141 1.00 93.56 46 GLN B N 1
ATOM 1190 C CA . GLN B 2 45 ? 53.970 37.346 -51.337 1.00 102.29 46 GLN B CA 1
ATOM 1191 C C . GLN B 2 45 ? 54.573 37.339 -49.939 1.00 97.36 46 GLN B C 1
ATOM 1192 O O . GLN B 2 45 ? 55.776 37.547 -49.758 1.00 102.07 46 GLN B O 1
ATOM 1198 N N . GLY B 2 46 ? 53.728 37.097 -48.946 1.00 77.04 47 GLY B N 1
ATOM 1199 C CA . GLY B 2 46 ? 54.186 37.020 -47.579 1.00 55.19 47 GLY B CA 1
ATOM 1200 C C . GLY B 2 46 ? 54.953 35.739 -47.301 1.00 51.98 47 GLY B C 1
ATOM 1201 O O . GLY B 2 46 ? 55.144 34.868 -48.153 1.00 44.91 47 GLY B O 1
ATOM 1202 N N . GLU B 2 47 ? 55.395 35.627 -46.056 1.00 41.73 48 GLU B N 1
ATOM 1203 C CA . GLU B 2 47 ? 56.194 34.492 -45.653 1.00 43.61 48 GLU B CA 1
ATOM 1204 C C . GLU B 2 47 ? 55.948 34.229 -44.178 1.00 48.74 48 GLU B C 1
ATOM 1205 O O . GLU B 2 47 ? 55.808 35.166 -43.381 1.00 53.16 48 GLU B O 1
ATOM 1211 N N . LEU B 2 48 ? 55.864 32.942 -43.844 1.00 41.37 49 LEU B N 1
ATOM 1212 C CA . LEU B 2 48 ? 55.675 32.504 -42.471 1.00 33.44 49 LEU B CA 1
ATOM 1213 C C . LEU B 2 48 ? 56.969 32.753 -41.710 1.00 31.59 49 LEU B C 1
ATOM 1214 O O . LEU B 2 48 ? 58.045 32.326 -42.139 1.00 35.74 49 LEU B O 1
ATOM 1219 N N . VAL B 2 49 ? 56.882 33.467 -40.602 1.00 40.79 50 VAL B N 1
ATOM 1220 C CA . VAL B 2 49 ? 58.091 33.901 -39.921 1.00 44.51 50 VAL B CA 1
ATOM 1221 C C . VAL B 2 49 ? 58.562 32.857 -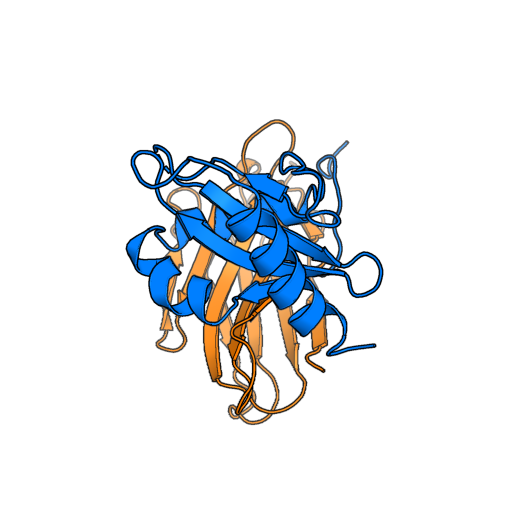38.928 1.00 43.57 50 VAL B C 1
ATOM 1222 O O . VAL B 2 49 ? 59.745 32.506 -38.895 1.00 46.81 50 VAL B O 1
ATOM 1226 N N . ALA B 2 50 ? 57.655 32.317 -38.120 1.00 38.83 51 ALA B N 1
ATOM 1227 C CA . ALA B 2 50 ? 58.117 31.339 -37.143 1.00 33.76 51 ALA B CA 1
ATOM 1228 C C . ALA B 2 50 ? 56.950 30.495 -36.662 1.00 42.71 51 ALA B C 1
ATOM 1229 O O . ALA B 2 50 ? 55.787 30.894 -36.740 1.00 49.07 51 ALA B O 1
ATOM 1231 N N . THR B 2 51 ? 57.283 29.324 -36.139 1.00 40.32 52 THR B N 1
ATOM 1232 C CA . THR B 2 51 ? 56.271 28.338 -35.810 1.00 40.96 52 THR B CA 1
ATOM 1233 C C . THR B 2 51 ? 56.716 27.636 -34.542 1.00 39.41 52 THR B C 1
ATOM 1234 O O . THR B 2 51 ? 57.912 27.558 -34.264 1.00 46.52 52 THR B O 1
ATOM 1238 N N . MET B 2 52 ? 55.755 27.179 -33.744 1.00 31.10 53 MET B N 1
ATOM 1239 C CA . MET B 2 52 ? 56.080 26.411 -32.551 1.00 31.79 53 MET B CA 1
ATOM 1240 C C . MET B 2 52 ? 54.923 25.489 -32.198 1.00 36.24 53 MET B C 1
ATOM 1241 O O . MET B 2 52 ? 53.831 25.956 -31.848 1.00 44.81 53 MET B O 1
ATOM 1246 N N . THR B 2 53 ? 55.184 24.186 -32.302 1.00 28.37 54 THR B N 1
ATOM 1247 C CA . THR B 2 53 ? 54.302 23.143 -31.798 1.00 29.53 54 THR B CA 1
ATOM 1248 C C . THR B 2 53 ? 54.116 23.296 -30.290 1.00 30.57 54 THR B C 1
ATOM 1249 O O . THR B 2 53 ? 54.904 23.946 -29.598 1.00 30.94 54 THR B O 1
ATOM 1253 N N . SER B 2 54 ? 53.038 22.704 -29.784 1.00 38.78 55 SER B N 1
ATOM 1254 C CA . SER B 2 54 ? 52.831 22.537 -28.349 1.00 49.73 55 SER B CA 1
ATOM 1255 C C . SER B 2 54 ? 53.883 21.648 -27.686 1.00 47.96 55 SER B C 1
ATOM 1256 O O . SER B 2 54 ? 53.846 21.474 -26.463 1.00 50.36 55 SER B O 1
ATOM 1259 N N . SER B 2 55 ? 54.786 21.053 -28.453 1.00 43.60 56 SER B N 1
ATOM 1260 C CA . SER B 2 55 ? 55.904 20.305 -27.904 1.00 37.98 56 SER B CA 1
ATOM 1261 C C . SER B 2 55 ? 57.174 21.132 -27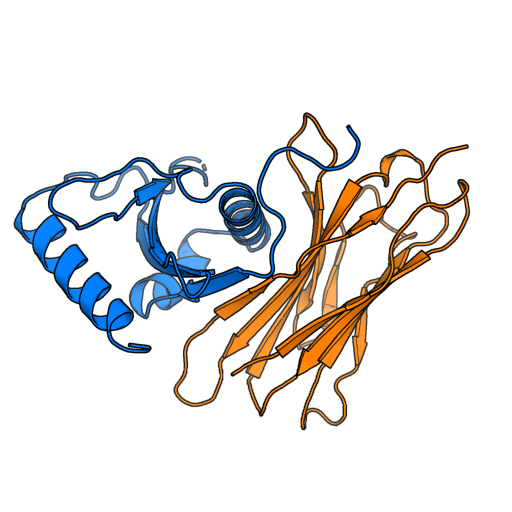.839 1.00 51.65 56 SER B C 1
ATOM 1262 O O . SER B 2 55 ? 58.192 20.656 -27.333 1.00 60.55 56 SER B O 1
ATOM 1265 N N . GLY B 2 56 ? 57.134 22.358 -28.330 1.00 49.24 57 GLY B N 1
ATOM 1266 C CA . GLY B 2 56 ? 58.280 23.213 -28.383 1.00 35.02 57 GLY B CA 1
ATOM 1267 C C . GLY B 2 56 ? 58.952 23.256 -29.732 1.00 31.72 57 GLY B C 1
ATOM 1268 O O . GLY B 2 56 ? 59.739 24.167 -29.972 1.00 37.77 57 GLY B O 1
ATOM 1269 N N . VAL B 2 57 ? 58.676 22.289 -30.611 1.00 29.27 58 VAL B N 1
ATOM 1270 C CA . VAL B 2 57 ? 59.354 22.250 -31.904 1.00 25.74 58 VAL B CA 1
ATOM 1271 C C . VAL B 2 57 ? 59.106 23.551 -32.640 1.00 26.87 58 VAL B C 1
ATOM 1272 O O . VAL B 2 57 ? 57.956 23.957 -32.849 1.00 39.45 58 VAL B O 1
ATOM 1276 N N . THR B 2 58 ? 60.187 24.209 -33.040 1.00 24.42 59 THR B N 1
ATOM 1277 C CA . THR B 2 58 ? 60.133 25.484 -33.725 1.00 23.70 59 THR B CA 1
ATOM 1278 C C . THR B 2 58 ? 60.695 25.355 -35.129 1.00 31.63 59 THR B C 1
ATOM 1279 O O . THR B 2 58 ? 61.622 24.582 -35.379 1.00 46.29 59 THR B O 1
ATOM 1283 N N . THR B 2 59 ? 60.110 26.111 -36.043 1.00 24.52 60 THR B N 1
ATOM 1284 C CA . THR B 2 59 ? 60.732 26.445 -37.310 1.00 25.73 60 THR B CA 1
ATOM 1285 C C . THR B 2 59 ? 60.872 27.959 -37.377 1.00 29.58 60 THR B C 1
ATOM 1286 O O . THR B 2 59 ? 60.103 28.695 -36.750 1.00 34.35 60 THR B O 1
ATOM 1290 N N . TYR B 2 60 ? 61.882 28.410 -38.116 1.00 28.17 61 TYR B N 1
ATOM 1291 C CA . TYR B 2 60 ? 62.124 29.815 -38.416 1.00 23.66 61 TYR B CA 1
ATOM 1292 C C . TYR B 2 60 ? 62.505 29.914 -39.879 1.00 31.51 61 TYR B C 1
ATOM 1293 O O . TYR B 2 60 ? 63.125 29.002 -40.428 1.00 43.50 61 TYR B O 1
ATOM 1302 N N . VAL B 2 61 ? 62.144 31.017 -40.515 1.00 28.91 62 VAL B N 1
ATOM 1303 C CA . VAL B 2 61 ? 62.522 31.178 -41.912 1.00 33.18 62 VAL B CA 1
ATOM 1304 C C . VAL B 2 61 ? 63.997 31.562 -41.993 1.00 34.15 62 VAL B C 1
ATOM 1305 O O . VAL B 2 61 ? 64.604 32.037 -41.034 1.00 36.96 62 VAL B O 1
ATOM 1309 N N . ASP B 2 62 ? 64.595 31.297 -43.147 1.00 37.49 63 ASP B N 1
ATOM 1310 C CA . ASP B 2 62 ? 66.048 31.367 -43.263 1.00 56.82 63 ASP B CA 1
ATOM 1311 C C . ASP B 2 62 ? 66.589 32.784 -43.063 1.00 56.10 63 ASP B C 1
ATOM 1312 O O . ASP B 2 62 ? 67.688 32.955 -42.517 1.00 54.40 63 ASP B O 1
ATOM 1317 N N . SER B 2 63 ? 65.835 33.808 -43.485 1.00 45.19 64 SER B N 1
ATOM 1318 C CA . SER B 2 63 ? 66.304 35.188 -43.430 1.00 37.25 64 SER B CA 1
ATOM 1319 C C . SER B 2 63 ? 66.337 35.738 -42.013 1.00 39.73 64 SER B C 1
ATOM 1320 O O . SER B 2 63 ? 66.998 36.757 -41.764 1.00 43.93 64 SER B O 1
ATOM 1323 N N . VAL B 2 64 ? 65.654 35.085 -41.079 1.00 32.88 65 VAL B N 1
ATOM 1324 C CA . VAL B 2 64 ? 65.545 35.567 -39.714 1.00 26.96 65 VAL B CA 1
ATOM 1325 C C . VAL B 2 64 ? 66.285 34.668 -38.746 1.00 28.21 65 VAL B C 1
ATOM 1326 O O . VAL B 2 64 ? 66.179 34.855 -37.535 1.00 22.29 65 VAL B O 1
ATOM 1330 N N . LYS B 2 65 ? 67.058 33.707 -39.254 1.00 42.12 66 LYS B N 1
ATOM 1331 C CA . LYS B 2 65 ? 67.691 32.709 -38.399 1.00 38.84 66 LYS B CA 1
ATOM 1332 C C . LYS B 2 65 ? 68.761 33.364 -37.545 1.00 27.39 66 LYS B C 1
ATOM 1333 O O . LYS B 2 65 ? 69.640 34.051 -38.059 1.00 33.29 66 LYS B O 1
ATOM 1339 N N . GLY B 2 66 ? 68.666 33.169 -36.238 1.00 23.39 67 GLY B N 1
ATOM 1340 C CA . GLY B 2 66 ? 69.549 33.780 -35.283 1.00 35.24 67 GLY B CA 1
ATOM 1341 C C . GLY B 2 66 ? 69.013 35.049 -34.650 1.00 49.01 67 GLY B C 1
ATOM 1342 O O . GLY B 2 66 ? 69.368 35.352 -33.504 1.00 54.32 67 GLY B O 1
ATOM 1343 N N . ARG B 2 67 ? 68.156 35.789 -35.351 1.00 45.37 68 ARG B N 1
ATOM 1344 C CA . ARG B 2 67 ? 67.778 37.137 -34.942 1.00 37.71 68 ARG B CA 1
ATOM 1345 C C . ARG B 2 67 ? 66.396 37.208 -34.315 1.00 43.57 68 ARG B C 1
ATOM 1346 O O . ARG B 2 67 ? 66.207 37.912 -33.315 1.00 33.68 68 ARG B O 1
ATOM 1354 N N . PHE B 2 68 ? 65.434 36.466 -34.856 1.00 53.25 69 PHE B N 1
ATOM 1355 C CA . PHE B 2 68 ? 64.116 36.327 -34.255 1.00 47.72 69 PHE B CA 1
ATOM 1356 C C . PHE B 2 68 ? 64.056 35.019 -33.472 1.00 42.09 69 PHE B C 1
ATOM 1357 O O . PHE B 2 68 ? 64.757 34.057 -33.776 1.00 39.55 69 PHE B O 1
ATOM 1365 N N . SER B 2 69 ? 63.536 34.798 -32.584 1.00 40.55 70 SER B N 1
ATOM 1366 C CA . SER B 2 69 ? 63.237 33.849 -31.558 1.00 24.82 70 SER B CA 1
ATOM 1367 C C . SER B 2 69 ? 61.722 33.754 -31.237 1.00 32.57 70 SER B C 1
ATOM 1368 O O . SER B 2 69 ? 61.080 34.726 -30.980 1.00 19.75 70 SER B O 1
ATOM 1371 N N . ILE B 2 70 ? 60.895 32.721 -31.298 1.00 41.69 71 ILE B N 1
ATOM 1372 C CA . ILE B 2 70 ? 59.532 32.585 -30.804 1.00 38.89 71 ILE B CA 1
ATOM 1373 C C . ILE B 2 70 ? 59.582 31.931 -29.434 1.00 47.94 71 ILE B C 1
ATOM 1374 O O . ILE B 2 70 ? 60.308 30.955 -29.222 1.00 58.48 71 ILE B O 1
ATOM 1379 N N . SER B 2 71 ? 58.842 32.488 -28.495 1.00 26.96 72 SER B N 1
ATOM 1380 C CA . SER B 2 71 ? 58.714 31.885 -27.185 1.00 24.78 72 SER B CA 1
ATOM 1381 C C . SER B 2 71 ? 57.242 31.923 -26.785 1.00 24.85 72 SER B C 1
ATOM 1382 O O . SER B 2 71 ? 56.395 32.414 -27.532 1.00 25.74 72 SER B O 1
ATOM 1385 N N . ARG B 2 72 ? 56.950 31.417 -25.587 1.00 23.52 73 ARG B N 1
ATOM 1386 C CA . ARG B 2 72 ? 55.597 31.031 -25.227 1.00 28.81 73 ARG B CA 1
ATOM 1387 C C . ARG B 2 72 ? 55.470 31.042 -23.713 1.00 35.77 73 ARG B C 1
ATOM 1388 O O . ARG B 2 72 ? 56.462 30.899 -22.991 1.00 35.51 73 ARG B O 1
ATOM 1396 N N . ASP B 2 73 ? 54.224 31.202 -23.253 1.00 29.06 74 ASP B N 1
ATOM 1397 C CA . ASP B 2 73 ? 53.880 31.279 -21.838 1.00 35.49 74 ASP B CA 1
ATOM 1398 C C . ASP B 2 73 ? 52.511 30.641 -21.667 1.00 49.53 74 ASP B C 1
ATOM 1399 O O . ASP B 2 73 ? 51.534 31.126 -22.248 1.00 59.35 74 ASP B O 1
ATOM 1404 N N . SER B 2 74 ? 52.437 29.572 -20.868 1.00 56.69 75 SER B N 1
ATOM 1405 C CA . SER B 2 74 ? 51.235 28.752 -20.771 1.00 65.03 75 SER B CA 1
ATOM 1406 C C . SER B 2 74 ? 50.230 29.256 -19.746 1.00 74.26 75 SER B C 1
ATOM 1407 O O . SER B 2 74 ? 49.057 28.874 -19.824 1.00 84.28 75 SER B O 1
ATOM 1410 N N . ALA B 2 75 ? 50.684 30.012 -18.764 1.00 78.46 76 ALA B N 1
ATOM 1411 C CA . ALA B 2 75 ? 49.798 30.470 -17.706 1.00 78.03 76 ALA B CA 1
ATOM 1412 C C . ALA B 2 75 ? 49.152 29.278 -17.027 1.00 91.11 76 ALA B C 1
ATOM 1413 O O . ALA B 2 75 ? 47.946 29.150 -16.947 1.00 81.91 76 ALA B O 1
ATOM 1415 N N . GLU B 2 76 ? 50.016 28.424 -16.512 1.00 104.21 77 GLU B N 1
ATOM 1416 C CA . GLU B 2 76 ? 49.691 27.125 -15.929 1.00 118.42 77 GLU B CA 1
ATOM 1417 C C . GLU B 2 76 ? 49.071 26.169 -16.944 1.00 138.03 77 GLU B C 1
ATOM 1418 O O . GLU B 2 76 ? 48.769 25.024 -16.587 1.00 137.56 77 GLU B O 1
ATOM 1424 N N . ASP B 2 77 ? 48.783 26.609 -18.144 1.00 147.77 78 ASP B N 1
ATOM 1425 C CA . ASP B 2 77 ? 48.016 25.745 -19.032 1.00 149.23 78 ASP B CA 1
ATOM 1426 C C . ASP B 2 77 ? 46.567 25.563 -18.623 1.00 146.86 78 ASP B C 1
ATOM 1427 O O . ASP B 2 77 ? 45.792 24.939 -19.322 1.00 153.84 78 ASP B O 1
ATOM 1432 N N . SER B 2 78 ? 46.222 26.102 -17.476 1.00 125.34 79 SER B N 1
ATOM 1433 C CA . SER B 2 78 ? 44.927 26.643 -17.230 1.00 96.04 79 SER B CA 1
ATOM 1434 C C . SER B 2 78 ? 44.965 27.938 -18.030 1.00 89.35 79 SER B C 1
ATOM 1435 O O . SER B 2 78 ? 46.031 28.378 -18.436 1.00 86.02 79 SER B O 1
ATOM 1438 N N . ALA B 2 79 ? 43.819 28.514 -18.328 1.00 79.38 80 ALA B N 1
ATOM 1439 C CA . ALA B 2 79 ? 43.799 29.826 -18.938 1.00 74.44 80 ALA B CA 1
ATOM 1440 C C . ALA B 2 79 ? 44.434 30.027 -20.337 1.00 63.31 80 ALA B C 1
ATOM 1441 O O . ALA B 2 79 ? 44.050 29.375 -21.299 1.00 56.24 80 ALA B O 1
ATOM 1443 N N . LYS B 2 80 ? 45.380 30.966 -20.425 1.00 51.26 81 LYS B N 1
ATOM 1444 C CA . LYS B 2 80 ? 45.913 31.567 -21.628 1.00 38.91 81 LYS B CA 1
ATOM 1445 C C . LYS B 2 80 ? 47.314 31.174 -21.988 1.00 38.12 81 LYS B C 1
ATOM 1446 O O . LYS B 2 80 ? 48.094 30.796 -21.156 1.00 40.30 81 LYS B O 1
ATOM 1452 N N . ASN B 2 81 ? 47.622 31.282 -23.258 1.00 32.81 82 ASN B N 1
ATOM 1453 C CA . ASN B 2 81 ? 48.971 31.312 -23.656 1.00 32.63 82 ASN B CA 1
ATOM 1454 C C . ASN B 2 81 ? 49.249 32.579 -24.386 1.00 42.08 82 ASN B C 1
ATOM 1455 O O . ASN B 2 81 ? 48.589 32.930 -25.315 1.00 38.09 82 ASN B O 1
ATOM 1460 N N . THR B 2 82 ? 50.282 33.245 -23.923 1.00 54.56 83 THR B N 1
ATOM 1461 C CA . THR B 2 82 ? 50.900 34.352 -24.638 1.00 51.48 83 THR B CA 1
ATOM 1462 C C . THR B 2 82 ? 52.010 33.800 -25.515 1.00 39.73 83 THR B C 1
ATOM 1463 O O . THR B 2 82 ? 52.813 32.983 -25.059 1.00 36.00 83 THR B O 1
ATOM 1467 N N . VAL B 2 83 ? 52.038 34.224 -26.768 1.00 31.24 84 VAL B N 1
ATOM 1468 C CA . VAL B 2 83 ? 53.117 33.908 -27.687 1.00 34.62 84 VAL B CA 1
ATOM 1469 C C . VAL B 2 83 ? 53.883 35.198 -27.931 1.00 49.18 84 VAL B C 1
ATOM 1470 O O . VAL B 2 83 ? 53.270 36.249 -28.174 1.00 60.20 84 VAL B O 1
ATOM 1474 N N . SER B 2 84 ? 55.209 35.133 -27.830 1.00 40.60 85 SER B N 1
ATOM 1475 C CA . SER B 2 84 ? 56.058 36.289 -28.081 1.00 21.72 85 SER B CA 1
ATOM 1476 C C . SER B 2 84 ? 56.907 36.013 -29.303 1.00 27.47 85 SER B C 1
ATOM 1477 O O . SER B 2 84 ? 57.475 34.928 -29.429 1.00 46.03 85 SER B O 1
ATOM 1480 N N . LEU B 2 85 ? 56.965 36.971 -30.213 1.00 20.58 86 LEU B N 1
ATOM 1481 C CA . LEU B 2 85 ? 58.033 37.028 -31.192 1.00 20.01 86 LEU B CA 1
ATOM 1482 C C . LEU B 2 85 ? 59.046 38.039 -30.677 1.00 37.61 86 LEU B C 1
ATOM 1483 O O . LEU B 2 85 ? 58.703 39.198 -30.440 1.00 39.91 86 LEU B O 1
ATOM 1488 N N . GLN B 2 86 ? 60.271 37.590 -30.454 1.00 34.79 87 GLN B N 1
ATOM 1489 C CA . GLN B 2 86 ? 61.370 38.477 -30.120 1.00 24.41 87 GLN B CA 1
ATOM 1490 C C . GLN B 2 86 ? 62.173 38.696 -31.381 1.00 28.87 87 GLN B C 1
ATOM 1491 O O . GLN B 2 86 ? 62.661 37.733 -31.977 1.00 30.14 87 GLN B O 1
ATOM 1497 N N . MET B 2 87 ? 62.296 39.951 -31.794 1.00 31.80 88 MET B N 1
ATOM 1498 C CA . MET B 2 87 ? 63.074 40.307 -32.970 1.00 32.14 88 MET B CA 1
ATOM 1499 C C . MET B 2 87 ? 64.271 41.142 -32.521 1.00 31.41 88 MET B C 1
ATOM 1500 O O . MET B 2 87 ? 64.106 42.149 -31.811 1.00 20.78 88 MET B O 1
ATOM 1505 N N . ASN B 2 88 ? 65.475 40.688 -32.880 1.00 30.08 89 ASN B N 1
ATOM 1506 C CA . ASN B 2 88 ? 66.716 41.379 -32.562 1.00 19.90 89 ASN B CA 1
ATOM 1507 C C . ASN B 2 88 ? 67.499 41.656 -33.841 1.00 20.39 89 ASN B C 1
ATOM 1508 O O . ASN B 2 88 ? 67.202 41.120 -34.909 1.00 20.56 89 ASN B O 1
ATOM 1513 N N . SER B 2 89 ? 68.512 42.512 -33.723 1.00 24.01 90 SER B N 1
ATOM 1514 C CA . SER B 2 89 ? 69.363 42.879 -34.852 1.00 28.80 90 SER B CA 1
ATOM 1515 C C . SER B 2 89 ? 68.526 43.138 -36.104 1.00 31.63 90 SER B C 1
ATOM 1516 O O . SER B 2 89 ? 68.830 42.659 -37.197 1.00 40.60 90 SER B O 1
ATOM 1519 N N . LEU B 2 90 ? 67.451 43.913 -35.927 1.00 26.93 91 LEU B N 1
ATOM 1520 C CA . LEU B 2 90 ? 66.464 44.104 -36.984 1.00 26.56 91 LEU B CA 1
ATOM 1521 C C . LEU B 2 90 ? 67.115 44.682 -38.231 1.00 29.96 91 LEU B C 1
ATOM 1522 O O . LEU B 2 90 ? 67.792 45.707 -38.168 1.00 38.23 91 LEU B O 1
ATOM 1527 N N . LYS B 2 91 ? 66.939 44.007 -39.352 1.00 37.96 92 LYS B N 1
ATOM 1528 C CA . LYS B 2 91 ? 67.329 44.535 -40.648 1.00 31.23 92 LYS B CA 1
ATOM 1529 C C . LYS B 2 91 ? 66.132 45.214 -41.304 1.00 39.76 92 LYS B C 1
ATOM 1530 O O . LYS B 2 91 ? 64.985 44.994 -40.907 1.00 42.14 92 LYS B O 1
ATOM 1536 N N . PRO B 2 92 ? 66.349 46.081 -42.293 1.00 50.25 93 PRO B N 1
ATOM 1537 C CA . PRO B 2 92 ? 65.191 46.732 -42.932 1.00 56.72 93 PRO B CA 1
ATOM 1538 C C . PRO B 2 92 ? 64.328 45.775 -43.739 1.00 51.73 93 PRO B C 1
ATOM 1539 O O . PRO B 2 92 ? 63.135 46.044 -43.921 1.00 53.28 93 PRO B O 1
ATOM 1543 N N . GLU B 2 93 ? 64.886 44.658 -44.210 1.00 52.10 94 GLU B N 1
ATOM 1544 C CA . GLU B 2 93 ? 64.080 43.627 -44.860 1.00 48.51 94 GLU B CA 1
ATOM 1545 C C . GLU B 2 93 ? 62.999 43.073 -43.948 1.00 37.65 94 GLU B C 1
ATOM 1546 O O . GLU B 2 93 ? 62.071 42.421 -44.435 1.00 41.08 94 GLU B O 1
ATOM 1552 N N . ASP B 2 94 ? 63.109 43.289 -42.640 1.00 34.28 95 ASP B N 1
ATOM 1553 C CA . ASP B 2 94 ? 62.095 42.835 -41.703 1.00 37.59 95 ASP B CA 1
ATOM 1554 C C . ASP B 2 94 ? 60.897 43.770 -41.625 1.00 33.37 95 ASP B C 1
ATOM 1555 O O . ASP B 2 94 ? 59.983 43.507 -40.830 1.00 26.57 95 ASP B O 1
ATOM 1560 N N . THR B 2 95 ? 60.889 44.854 -42.401 1.00 29.87 96 THR B N 1
ATOM 1561 C CA . THR B 2 95 ? 59.736 45.750 -42.427 1.00 39.67 96 THR B CA 1
ATOM 1562 C C . THR B 2 95 ? 58.560 45.044 -43.085 1.00 39.96 96 THR B C 1
ATOM 1563 O O . THR B 2 95 ? 58.679 44.588 -44.229 1.00 38.88 96 THR B O 1
ATOM 1567 N N . ALA B 2 96 ? 57.433 44.952 -42.370 1.00 37.76 97 ALA B N 1
ATOM 1568 C CA . ALA B 2 96 ? 56.309 44.130 -42.818 1.00 36.69 97 ALA B CA 1
ATOM 1569 C C . ALA B 2 96 ? 55.148 44.252 -41.835 1.00 33.37 97 ALA B C 1
ATOM 1570 O O . ALA B 2 96 ? 55.304 44.745 -40.716 1.00 30.05 97 ALA B O 1
ATOM 1572 N N . PHE B 2 97 ? 53.979 43.772 -42.265 1.00 35.44 98 PHE B N 1
ATOM 1573 C CA . PHE B 2 97 ? 52.811 43.628 -41.401 1.00 28.30 98 PHE B CA 1
ATOM 1574 C C . PHE B 2 97 ? 52.824 42.234 -40.764 1.00 36.35 98 PHE B C 1
ATOM 1575 O O . PHE B 2 97 ? 52.714 41.213 -41.462 1.00 30.77 98 PHE B O 1
ATOM 1583 N N . TYR B 2 98 ? 52.943 42.195 -39.441 1.00 34.53 99 TYR B N 1
ATOM 1584 C CA . TYR B 2 98 ? 53.140 40.964 -38.686 1.00 34.18 99 TYR B CA 1
ATOM 1585 C C . TYR B 2 98 ? 51.850 40.539 -37.989 1.00 41.71 99 TYR B C 1
ATOM 1586 O O . TYR B 2 98 ? 51.310 41.292 -37.171 1.00 48.71 99 TYR B O 1
ATOM 1595 N N . THR B 2 99 ? 51.387 39.318 -38.278 1.00 40.50 100 THR B N 1
ATOM 1596 C CA . THR B 2 99 ? 50.232 38.715 -37.619 1.00 34.82 100 THR B CA 1
ATOM 1597 C C . THR B 2 99 ? 50.673 37.459 -36.877 1.00 41.46 100 THR B C 1
ATOM 1598 O O . THR B 2 99 ? 51.632 36.795 -37.277 1.00 49.31 100 THR B O 1
ATOM 1602 N N . CYS B 2 100 ? 49.965 37.130 -35.801 1.00 39.69 101 CYS B N 1
ATOM 1603 C CA . CYS B 2 100 ? 50.137 35.865 -35.104 1.00 36.01 101 CYS B CA 1
ATOM 1604 C C . CYS B 2 100 ? 48.940 34.953 -35.341 1.00 32.23 101 CYS B C 1
ATOM 1605 O O . CYS B 2 100 ? 47.890 35.376 -35.830 1.00 28.41 101 CYS B O 1
ATOM 1608 N N . TYR B 2 101 ? 49.111 33.685 -34.967 1.00 29.42 102 TYR B N 1
ATOM 1609 C CA . TYR B 2 101 ? 48.036 32.705 -35.061 1.00 31.28 102 TYR B CA 1
ATOM 1610 C C . TYR B 2 101 ? 48.261 31.607 -34.035 1.00 28.17 102 TYR B C 1
ATOM 1611 O O . TYR B 2 101 ? 49.345 31.473 -33.473 1.00 31.95 102 TYR B O 1
ATOM 1620 N N . GLU B 2 102 ? 47.223 30.806 -33.820 1.00 37.21 103 GLU B N 1
ATOM 1621 C CA . GLU B 2 102 ? 47.261 29.720 -32.845 1.00 34.54 103 GLU B CA 1
ATOM 1622 C C . GLU B 2 102 ? 46.198 28.696 -33.209 1.00 30.44 103 GLU B C 1
ATOM 1623 O O . GLU B 2 102 ? 45.016 29.026 -33.234 1.00 31.83 103 GLU B O 1
ATOM 1629 N N . GLU B 2 103 ? 46.607 27.466 -33.499 1.00 33.60 104 GLU B N 1
ATOM 1630 C CA . GLU B 2 103 ? 45.646 26.380 -33.649 1.00 33.23 104 GLU B CA 1
ATOM 1631 C C . GLU B 2 103 ? 45.257 25.824 -32.297 1.00 33.02 104 GLU B C 1
ATOM 1632 O O . GLU B 2 103 ? 46.103 25.616 -31.419 1.00 31.64 104 GLU B O 1
ATOM 1638 N N . SER B 2 104 ? 44.091 25.513 -32.272 1.00 34.28 105 SER B N 1
ATOM 1639 C CA . SER B 2 104 ? 43.792 25.043 -30.969 1.00 35.26 105 SER B CA 1
ATOM 1640 C C . SER B 2 104 ? 42.509 24.263 -30.972 1.00 41.50 105 SER B C 1
ATOM 1641 O O . SER B 2 104 ? 41.775 24.328 -31.893 1.00 53.26 105 SER B O 1
ATOM 1644 N N . ARG B 2 105 ? 41.848 23.434 -30.178 1.00 38.49 106 ARG B N 1
ATOM 1645 C CA . ARG B 2 105 ? 40.593 22.703 -30.240 1.00 40.75 106 ARG B CA 1
ATOM 1646 C C . ARG B 2 105 ? 40.001 22.655 -28.846 1.00 44.02 106 ARG B C 1
ATOM 1647 O O . ARG B 2 105 ? 40.546 21.987 -27.963 1.00 45.00 106 ARG B O 1
ATOM 1655 N N . ARG B 2 106 ? 38.888 23.353 -28.646 1.00 43.87 107 ARG B N 1
ATOM 1656 C CA . ARG B 2 106 ? 38.224 23.269 -27.368 1.00 45.73 107 ARG B CA 1
ATOM 1657 C C . ARG B 2 106 ? 37.674 21.857 -27.176 1.00 50.83 107 ARG B C 1
ATOM 1658 O O . ARG B 2 106 ? 37.606 21.069 -28.127 1.00 47.45 107 ARG B O 1
ATOM 1666 N N . PRO B 2 107 ? 37.341 21.488 -25.942 1.00 49.07 108 PRO B N 1
ATOM 1667 C CA . PRO B 2 107 ? 36.627 20.227 -25.733 1.00 51.19 108 PRO B CA 1
ATOM 1668 C C . PRO B 2 107 ? 35.420 20.149 -26.650 1.00 59.91 108 PRO B C 1
ATOM 1669 O O . PRO B 2 107 ? 34.715 21.144 -26.861 1.00 58.90 108 PRO B O 1
ATOM 1673 N N . LEU B 2 108 ? 35.227 18.969 -27.249 1.00 53.59 109 LEU B N 1
ATOM 1674 C CA . LEU B 2 108 ? 34.090 18.686 -28.132 1.00 55.59 109 LEU B CA 1
ATOM 1675 C C . LEU B 2 108 ? 33.903 19.745 -29.221 1.00 61.80 109 LEU B C 1
ATOM 1676 O O . LEU B 2 108 ? 32.837 19.831 -29.832 1.00 56.96 109 LEU B O 1
ATOM 1681 N N . GLY B 2 109 ? 34.932 20.550 -29.498 1.00 52.71 110 GLY B N 1
ATOM 1682 C CA . GLY B 2 109 ? 34.815 21.669 -30.389 1.00 51.73 110 GLY B CA 1
ATOM 1683 C C . GLY B 2 109 ? 35.689 21.581 -31.627 1.00 49.76 110 GLY B C 1
ATOM 1684 O O . GLY B 2 109 ? 36.368 20.594 -31.897 1.00 48.89 110 GLY B O 1
ATOM 1685 N N . SER B 2 110 ? 35.694 22.674 -32.360 1.00 55.68 111 SER B N 1
ATOM 1686 C CA . SER B 2 110 ? 36.294 22.730 -33.672 1.00 57.31 111 SER B CA 1
ATOM 1687 C C . SER B 2 110 ? 37.804 22.972 -33.582 1.00 55.61 111 SER B C 1
ATOM 1688 O O . SER B 2 110 ? 38.312 23.633 -32.665 1.00 50.25 111 SER B O 1
ATOM 1691 N N . ARG B 2 111 ? 38.523 22.400 -34.540 1.00 55.82 112 ARG B N 1
ATOM 1692 C CA . ARG B 2 111 ? 39.941 22.684 -34.720 1.00 41.73 112 ARG B CA 1
ATOM 1693 C C . ARG B 2 111 ? 40.048 23.992 -35.473 1.00 48.12 112 ARG B C 1
ATOM 1694 O O . ARG B 2 111 ? 39.875 24.031 -36.694 1.00 49.64 112 ARG B O 1
ATOM 1702 N N . ASN B 2 112 ? 40.351 25.065 -34.751 1.00 46.05 113 ASN B N 1
ATOM 1703 C CA . ASN B 2 112 ? 40.411 26.397 -35.327 1.00 43.12 113 ASN B CA 1
ATOM 1704 C C . ASN B 2 112 ? 41.816 26.944 -35.229 1.00 38.70 113 ASN B C 1
ATOM 1705 O O . ASN B 2 112 ? 42.566 26.629 -34.310 1.00 40.18 113 ASN B O 1
ATOM 1710 N N . THR B 2 113 ? 42.167 27.747 -36.187 1.00 42.26 114 THR B N 1
ATOM 1711 C CA . THR B 2 113 ? 43.319 28.552 -36.063 1.00 40.24 114 THR B CA 1
ATOM 1712 C C . THR B 2 113 ? 42.895 30.025 -35.943 1.00 45.30 114 THR B C 1
ATOM 1713 O O . THR B 2 113 ? 42.232 30.532 -36.805 1.00 36.47 114 THR B O 1
ATOM 1717 N N . TYR B 2 114 ? 43.292 30.690 -34.858 1.00 45.21 115 TYR B N 1
ATOM 1718 C CA . TYR B 2 114 ? 42.942 32.076 -34.601 1.00 37.99 115 TYR B CA 1
ATOM 1719 C C . TYR B 2 114 ? 44.065 32.994 -35.058 1.00 32.85 115 TYR B C 1
ATOM 1720 O O . TYR B 2 114 ? 45.250 32.679 -34.905 1.00 31.20 115 TYR B O 1
ATOM 1729 N N . TRP B 2 115 ? 43.675 34.137 -35.608 1.00 33.55 116 TRP B N 1
ATOM 1730 C CA . TRP B 2 115 ? 44.585 35.062 -36.259 1.00 35.58 116 TRP B CA 1
ATOM 1731 C C . TRP B 2 115 ? 44.437 36.458 -35.679 1.00 44.15 116 TRP B C 1
ATOM 1732 O O . TRP B 2 115 ? 43.330 36.890 -35.339 1.00 34.21 116 TRP B O 1
ATOM 1743 N N . GLY B 2 116 ? 45.564 37.171 -35.593 1.00 47.12 117 GLY B N 1
ATOM 1744 C CA . GLY B 2 116 ? 45.557 38.500 -35.027 1.00 46.29 117 GLY B CA 1
ATOM 1745 C C . GLY B 2 116 ? 45.155 39.586 -36.019 1.00 48.63 117 GLY B C 1
ATOM 1746 O O . GLY B 2 116 ? 45.092 39.405 -37.239 1.00 47.54 117 GLY B O 1
ATOM 1747 N N . GLN B 2 117 ? 44.847 40.754 -35.457 1.00 46.69 118 GLN B N 1
ATOM 1748 C CA . GLN B 2 117 ? 44.732 41.948 -36.278 1.00 48.81 118 GLN B CA 1
ATOM 1749 C C . GLN B 2 117 ? 45.974 42.112 -37.145 1.00 49.97 118 GLN B C 1
ATOM 1750 O O . GLN B 2 117 ? 45.878 42.378 -38.348 1.00 47.57 118 GLN B O 1
ATOM 1756 N N . GLY B 2 118 ? 47.145 41.880 -36.568 1.00 30.41 119 GLY B N 1
ATOM 1757 C CA . GLY B 2 118 ? 48.391 42.251 -37.195 1.00 30.87 119 GLY B CA 1
ATOM 1758 C C . GLY B 2 118 ? 48.886 43.597 -36.690 1.00 44.09 119 GLY B C 1
ATOM 1759 O O . GLY B 2 118 ? 48.181 44.343 -36.009 1.00 50.54 119 GLY B O 1
ATOM 1760 N N . THR B 2 119 ? 50.128 43.912 -37.035 1.00 44.61 120 THR B N 1
ATOM 1761 C CA . THR B 2 119 ? 50.706 45.192 -36.656 1.00 40.11 120 THR B CA 1
ATOM 1762 C C . THR B 2 119 ? 51.901 45.467 -37.552 1.00 32.22 120 THR B C 1
ATOM 1763 O O . THR B 2 119 ? 52.708 44.570 -37.804 1.00 32.65 120 THR B O 1
ATOM 1767 N N . GLN B 2 120 ? 51.994 46.701 -38.038 1.00 27.67 121 GLN B N 1
ATOM 1768 C CA . GLN B 2 120 ? 53.085 47.109 -38.908 1.00 28.98 121 GLN B CA 1
ATOM 1769 C C . GLN B 2 120 ? 54.381 47.291 -38.126 1.00 33.51 121 GLN B C 1
ATOM 1770 O O . GLN B 2 120 ? 54.404 47.846 -37.019 1.00 32.58 121 GLN B O 1
ATOM 1776 N N . VAL B 2 121 ? 55.469 46.817 -38.714 1.00 40.25 122 VAL B N 1
ATOM 1777 C CA . VAL B 2 121 ? 56.800 46.949 -38.143 1.00 44.25 122 VAL B CA 1
ATOM 1778 C C . VAL B 2 121 ? 57.685 47.515 -39.230 1.00 37.52 122 VAL B C 1
ATOM 1779 O O . VAL B 2 121 ? 57.869 46.882 -40.279 1.00 26.26 122 VAL B O 1
ATOM 1783 N N . THR B 2 122 ? 58.213 48.709 -38.989 1.00 43.10 123 THR B N 1
ATOM 1784 C CA . THR B 2 122 ? 58.983 49.445 -39.975 1.00 37.92 123 THR B CA 1
ATOM 1785 C C . THR B 2 122 ? 60.382 49.646 -39.420 1.00 42.26 123 THR B C 1
ATOM 1786 O O . THR B 2 122 ? 60.564 50.293 -38.382 1.00 50.92 123 THR B O 1
ATOM 1790 N N . VAL B 2 123 ? 61.353 49.037 -40.083 1.00 46.73 124 VAL B N 1
ATOM 1791 C CA . VAL B 2 123 ? 62.760 49.122 -39.727 1.00 36.18 124 VAL B CA 1
ATOM 1792 C C . VAL B 2 123 ? 63.382 50.022 -40.778 1.00 39.06 124 VAL B C 1
ATOM 1793 O O . VAL B 2 123 ? 63.583 49.600 -41.922 1.00 32.99 124 VAL B O 1
ATOM 1797 N N . SER B 2 124 ? 63.624 51.280 -40.410 1.00 52.75 125 SER B N 1
ATOM 1798 C CA . SER B 2 124 ? 64.122 52.285 -41.339 1.00 59.63 125 SER B CA 1
ATOM 1799 C C . SER B 2 124 ? 65.239 53.059 -40.668 1.00 58.95 125 SER B C 1
ATOM 1800 O O . SER B 2 124 ? 65.129 53.435 -39.496 1.00 54.04 125 SER B O 1
ATOM 1803 N N . SER B 2 125 ? 66.310 53.282 -41.423 1.00 67.56 126 SER B N 1
ATOM 1804 C CA . SER B 2 125 ? 67.521 53.942 -40.941 1.00 68.30 126 SER B CA 1
ATOM 1805 C C . SER B 2 125 ? 67.242 55.318 -40.327 1.00 67.72 126 SER B C 1
ATOM 1806 O O . SER B 2 125 ? 66.939 55.433 -39.136 1.00 64.07 126 SER B O 1
#

Sequence (235 aa):
GLVPRGSHMKSVFVESTIFEKYRDEYLSDEEYRLFQAELMLNPKLGDVIQGTGGLRKIRVAGGSRIIYYFLDEKRRFYLLTIYGKNEMSDLNANQRKQLMAFMEAWRNEQSQVQLQESGGGLVQPGGSLRLSCVVSGDRRTIYTMGWFRQAPGNQGELVATMTSSGVTTYVDSVKGRFSISRDSAEDSAKNTVSLQMNSLKPEDTAFYTCYEESRRPLGSRNTYWGQGTQVTVSS

Foldseek 3Di:
DPDDQFADDDAAEAEDPAAVVCVVVQADPVLVVVVVVVCRRPPVPFCADPLQVAWGWDADRQGKIWIWHADDPVRYIYGHHIDHRVPDPDDDDVNSNVNSVVVVVVVPPPD/DKDKDWDWADEAEAQAKTKTKMKIWDFAWAWAKKFKKWDDPPDDTDTAKMQGPVGDMDGDPVQPPFWDKDWDCPVSG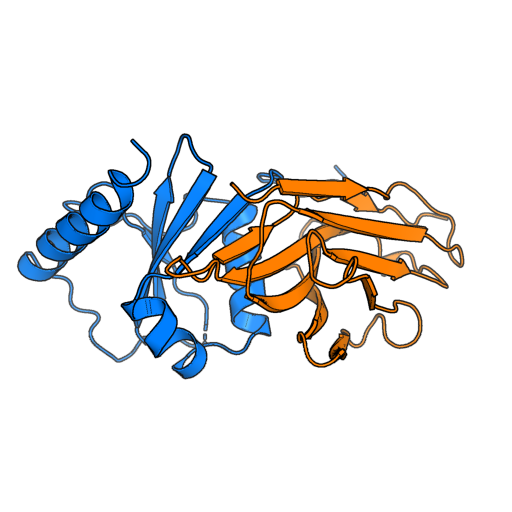TMMMIMIIGGSDDQVRFTWMKMWIFIAHVVGDGDIDMDPTYTHGHDD

Nearest PDB structures (foldseek):
  5mje-assembly1_A  TM=1.009E+00  e=1.584E-22  Vibrio cholerae
  5ja9-assembly2_D  TM=9.628E-01  e=4.593E-17  Vibrio cholerae O1 biovar El Tor str. N16961
  5ja8-assembly4_G  TM=8.865E-01  e=1.332E-17  Vibrio cholerae O1 biovar El Tor str. N16961
  8a0x-assembly1_C  TM=8.397E-01  e=4.593E-17  Vibrio cholerae
  5jaa-assembly1_D  TM=8.348E-01  e=2.292E-15  Vibrio cholerae O1 biovar El Tor str. N16961

B-factor: mean 59.54, std 27.99, range [19.75, 170.34]

=== Feature glossary ===
Key to the feature types in this record:

pLDDT. pLDDT is the predicted lDDT-Cα score: AlphaFold's confidence that the local environment of each residue (all inter-atomic distances within 15 Å) is correctly placed. It is a per-residue number between 0 and 100, with higher meaning more reliable.

Radius of gyration, Cα contacts, bounding box. The geometric summary reports three shape descriptors. Rg (radius of gyration) measures how spread out the Cα atoms are about their centre of mass; compact globular proteins have small Rg, elongated or unfolded ones large. Cα contacts (<8 Å, |i−j|>4) count long-range residue pairs in spatial proximity — high for tightly packed folds, near zero for rods or random coil. The bounding-box extents give the protein's footprint along x, y, z in Å.

Backbone torsions (φ/ψ). Backbone dihedral angles. Every residue except chain termini has a φ (preceding-C → N → Cα → C) and a ψ (N → Cα → C → next-N). They are reported in degrees following the IUPAC sign convention. Secondary structure is essentially a statement about which (φ, ψ) basin each residue occupies.

Contact-map, Ramachandran, and PAE plots. Plot images: a contact map (which residues are close in 3D, as an N×N binary image), a Ramachandran scatter (backbone torsion angles, revealing secondary-structure composition at a glance), and — for AlphaFold structures — a PAE heatmap (pairwise prediction confidence).

Predicted aligned error. Predicted Aligned Error (PAE) is an AlphaFold confidence matrix: entry (i, j) is the expected error in the position of residue j, in ångströms, when the prediction is superimposed on the true structure at residue i. Low PAE within a block of residues means that block is internally rigid and well-predicted; high PAE between two blocks means their relative placement is uncertain even if each block individually is confident.

Secondary structure (3-state, P-SEA). Three-state secondary structure (P-SEA) collapses the eight DSSP classes into helix (a), strand (b), and coil (c). P-SEA assigns these from Cα geometry alone — distances and angles — without requiring backbone oxygens, so it works on any Cα trace.

Solvent-accessible surface area. Solvent-accessible surface area (SASA) is the area in Å² traced out by the centre of a 1.4 Å probe sphere (a water molecule) rolled over the protein's van der Waals surface (Shrake–Rupley / Lee–Richards construction). Buried residues have near-zero SASA; fully exposed residues can exceed 200 Å². The total SASA scales roughly with the number of surface residues.

Foldseek 3Di. The Foldseek 3Di string encodes local tertiary geometry as a 20-letter alphabet — one character per residue — derived from the relative positions of nearby Cα atoms. Unlike the amino-acid sequence, 3Di is a direct function of the 3D structure, so two proteins with the same fold have similar 3Di strings even at low sequence identity.

B-factor. For experimental (PDB) structures, the B-factor (temperature factor) quantifies the positional spread of each atom in the crystal — a combination of thermal vibration and static disorder — in units of Å². High B-factors mark flexible loops or poorly resolved regions; low B-factors mark the rigid, well-ordered core.

mmCIF coordinates. The mmCIF block holds the 3D Cartesian coordinates of each backbone atom (N, Cα, C, O) in ångströms. mmCIF is the PDB's canonical archive format — a tagged-loop text representation of the atomic model.

InterPro / GO / CATH / organism. Functional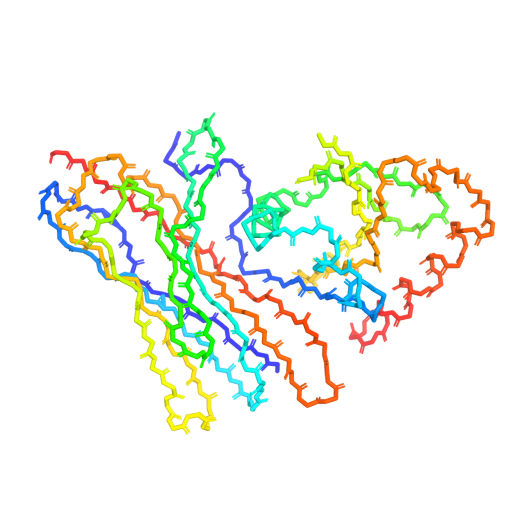 annotations link the protein to curated databases. InterPro entries identify conserved domains and families by matching the sequence against member-database signatures (Pfam, PROSITE, CDD, …). Gene Ontology (GO) terms describe molecular function, biological process, and cellular component in a controlled vocabulary. CATH places the structure in a hierarchical fold classification (Class/Architecture/Topology/Homologous-superfamily). The organism is the source species.

Rendered structure images. Structure images are PyMOL renders from six orthogonal camera directions. Cartoon representation draws helices as coils and strands as arrows; sticks shows the backbone as bonds; surface shows the solvent-excluded envelope. Rainbow coloring maps sequence position to hue (blue→red, N→C); chain coloring assigns a distinct color per polypeptide.

Sequence. This is the polypeptide sequence — one letter per residue, N-terminus first. Length ranges from a few dozen residues for small domains to over a thousand for large multi-domain proteins.

Secondary structure (8-state, DSSP). The SS8 string is DSSP's per-residue secondary-structure call. α-helix (H) means an i→i+4 H-bond ladder; β-strand (E) means the residue participates in a β-sheet; 3₁₀ (G) and π (I) are tighter and wider helices; T/S are turns/bends; '-' is loop.

Nearest PDB structures. Structural nearest neighbors (via Foldseek easy-search vs the PDB). Reported per hit: target PDB id, E-value, and alignment TM-score. A TM-score above ~0.5 is the conventional threshold for 'same fold'.